Protein AF-A0A914LCL7-F1 (afdb_monomer_lite)

Sequence (241 aa):
MPSKLLQYILLFTLIISLISLIEGCGFPSGGGGGGGCSCGGGGGGCGGGGGGCGGGGGCCGRKKREAAVQPHYKTDDTPCPQAAWKQVIEESITDNDAIASVNSIQTGLFRRYDDQRFLVVCATANEAKTGDATANKLQHPAVEGLAVGLDRGHPVTKNVRKPRQSRKKGRITKKTRIVREVVREVVGFSPYERRTMELLRISKDKKALKFLKKRIGQHVRAKRKRDEIQRILVEMRKHHK

Radius of gyration: 36.95 Å; chains: 1; bounding box: 111×62×64 Å

Organism: Meloidogyne incognita (NCBI:txid6306)

InterPro domains:
  IPR000509 Large ribosomal subunit protein eL36 [PF01158] (144-238)
  IPR000509 Large ribosomal subunit protein eL36 [PS01190] (191-201)
  IPR000509 Large ribosomal subunit protein eL36 [PTHR10114] (136-239)
  IPR038097 Large ribosomal subunit protein eL36 domain superfamily [G3DSA:1.10.10.1760] (135-241)

Secondary structure (DSSP, 8-state):
--HHHHHHHHHHHHHHHHHHHHHSS--------------------------------------PPPPSS---PPPTTS--S-HHHHHHHHHH--SS-HHHHHHHHHHHHHHH-TTS--------TTGGGTS---------TT--S-SSSTT-S-------PPPPGGGGTTPPPHHHHHHHHHHHHHH---HHHHHHHHHHHTT-HHHHHHHHHHHH--HHHHHHHHHHHHHHHHHHHHHT-

pLDDT: mean 74.33, std 20.66, range [36.34, 97.62]

Foldseek 3Di:
DCPVVVVVVVVVVVVVVVVVVVVVPDDPPDDDDDDDPDDDDDDDDDDDDDDDDDDDDDDDDPPDPDDPDDPDDDDVPDDDPCPPLVVQLVVQDDPPDPPSSQVSSLVSCCVVDVPDHDDDADDDPVCVVVVPDPGPPPVPVPDQADCDDPNHHHDDDDDDDDDDPVVCPPDQDPVNVVVVVVVCVVVPDDPLLVVLLVCVVVVVLVVSQVSLCVVVVDSVVSVVSSVVSVVVVVVVVVVVD

Structure (mmCIF, N/CA/C/O backbone):
data_AF-A0A914LCL7-F1
#
_entry.id   AF-A0A914LCL7-F1
#
loop_
_atom_site.group_PDB
_atom_site.id
_atom_site.type_symbol
_atom_site.label_atom_id
_atom_site.label_alt_id
_atom_site.label_comp_id
_atom_site.label_asym_id
_atom_site.label_entity_id
_atom_site.label_seq_id
_atom_site.pdbx_PDB_ins_code
_atom_site.Cartn_x
_atom_site.Cartn_y
_atom_site.Cartn_z
_atom_site.occupancy
_atom_site.B_iso_or_equiv
_atom_site.auth_seq_id
_atom_site.auth_comp_id
_atom_site.auth_asym_id
_atom_site.auth_atom_id
_atom_site.pdbx_PDB_model_num
ATOM 1 N N . MET A 1 1 ? -53.062 -23.045 25.079 1.00 57.28 1 MET A N 1
ATOM 2 C CA . MET A 1 1 ? -51.617 -22.830 25.327 1.00 57.28 1 MET A CA 1
ATOM 3 C C . MET A 1 1 ? -50.694 -23.862 24.623 1.00 57.28 1 MET A C 1
ATOM 5 O O . MET A 1 1 ? -49.846 -24.424 25.298 1.00 57.28 1 MET A O 1
ATOM 9 N N . PRO A 1 2 ? -50.774 -24.111 23.292 1.00 58.28 2 PRO A N 1
ATOM 1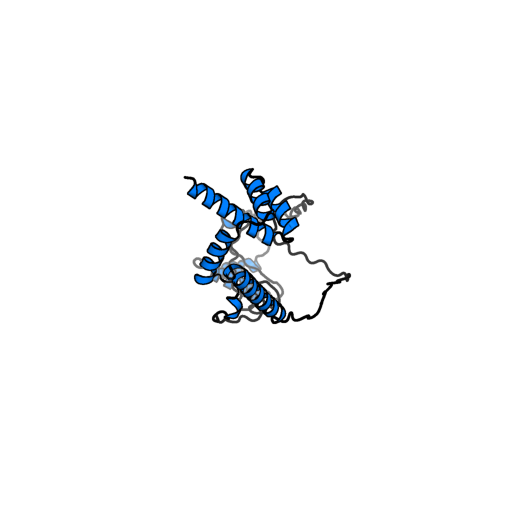0 C CA . PRO A 1 2 ? -49.751 -24.912 22.583 1.00 58.28 2 PRO A CA 1
ATOM 11 C C . PRO A 1 2 ? -48.823 -24.114 21.636 1.00 58.28 2 PRO A C 1
ATOM 13 O O . PRO A 1 2 ? -47.880 -24.677 21.088 1.00 58.28 2 PRO A O 1
ATOM 16 N N . SER A 1 3 ? -49.039 -22.807 21.437 1.00 70.06 3 SER A N 1
ATOM 17 C CA . SER A 1 3 ? -48.321 -22.028 20.408 1.00 70.06 3 SER A CA 1
ATOM 18 C C . SER A 1 3 ? -46.827 -21.829 20.691 1.00 70.06 3 SER A C 1
ATOM 20 O O . SER A 1 3 ? -46.024 -21.840 19.760 1.00 70.06 3 SER A O 1
ATOM 22 N N . LYS A 1 4 ? -46.428 -21.704 21.964 1.00 76.25 4 LYS A N 1
ATOM 23 C CA . LYS A 1 4 ? -45.009 -21.548 22.327 1.00 76.25 4 LYS A CA 1
ATOM 24 C C . LYS A 1 4 ? -44.222 -22.845 22.158 1.00 76.25 4 LYS A C 1
ATOM 26 O O . LYS A 1 4 ? -43.085 -22.801 21.707 1.00 76.25 4 LYS A O 1
ATOM 31 N N . LEU A 1 5 ? -44.835 -23.994 22.452 1.00 81.56 5 LEU A N 1
ATOM 32 C CA . LEU A 1 5 ? -44.193 -25.299 22.279 1.00 81.56 5 LEU A CA 1
ATOM 33 C C . LEU A 1 5 ? -43.909 -25.571 20.793 1.00 81.56 5 LEU A C 1
ATOM 35 O O . LEU A 1 5 ? -42.805 -25.969 20.436 1.00 81.56 5 LEU A O 1
ATOM 39 N N . LEU A 1 6 ? -44.873 -25.255 19.921 1.00 82.00 6 LEU A N 1
ATOM 40 C CA . LEU A 1 6 ? -44.717 -25.378 18.470 1.00 82.00 6 LEU A CA 1
ATOM 41 C C . LEU A 1 6 ? -43.663 -24.410 17.910 1.00 82.00 6 LEU A C 1
ATOM 43 O O . LEU A 1 6 ? -42.882 -24.797 17.044 1.00 82.00 6 LEU A O 1
ATOM 47 N N . GLN A 1 7 ? -43.577 -23.184 18.439 1.00 81.62 7 GLN A N 1
ATOM 48 C CA . GLN A 1 7 ? -42.509 -22.248 18.072 1.00 81.62 7 GLN A CA 1
ATOM 49 C C . GLN A 1 7 ? -41.122 -22.762 18.468 1.00 81.62 7 GLN A C 1
ATOM 51 O O . GLN A 1 7 ? -40.211 -22.685 17.650 1.00 81.62 7 GLN A O 1
ATOM 56 N N . TYR A 1 8 ? -40.950 -23.318 19.673 1.00 85.88 8 TYR A N 1
ATOM 57 C CA . TYR A 1 8 ? -39.661 -23.881 20.089 1.00 85.88 8 TYR A CA 1
ATOM 58 C C . TYR A 1 8 ? -39.257 -25.093 19.247 1.00 85.88 8 TYR A C 1
ATOM 60 O O . TYR A 1 8 ? -38.094 -25.191 18.870 1.00 85.88 8 TYR A O 1
ATOM 68 N N . ILE A 1 9 ? -40.202 -25.968 18.893 1.00 88.75 9 ILE A N 1
ATOM 69 C CA . ILE A 1 9 ? -39.930 -27.134 18.040 1.00 88.75 9 ILE A CA 1
ATOM 70 C C . ILE A 1 9 ? -39.499 -26.687 16.637 1.00 88.75 9 ILE A C 1
ATOM 72 O O . ILE A 1 9 ? -38.472 -27.149 16.148 1.00 88.75 9 ILE A O 1
ATOM 76 N N . LEU A 1 10 ? -40.205 -25.730 16.023 1.00 87.19 10 LEU A N 1
ATOM 77 C CA . LEU A 1 10 ? -39.8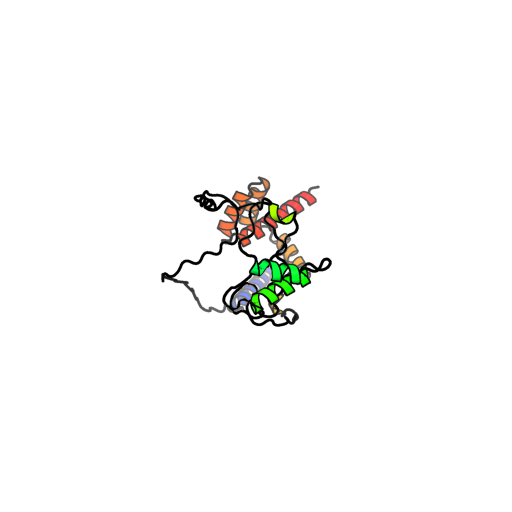43 -25.206 14.699 1.00 87.19 10 LEU A CA 1
ATOM 78 C C . LEU A 1 10 ? -38.473 -24.511 14.700 1.00 87.19 10 LEU A C 1
ATOM 80 O O . LEU A 1 10 ? -37.670 -24.704 13.785 1.00 87.19 10 LEU A O 1
ATOM 84 N N . LEU A 1 11 ? -38.174 -23.748 15.752 1.00 89.19 11 LEU A N 1
ATOM 85 C CA . LEU A 1 11 ? -36.900 -23.046 15.908 1.00 89.19 11 LEU A CA 1
ATOM 86 C C . LEU A 1 11 ? -35.746 -24.037 16.146 1.00 89.19 11 LEU A C 1
ATOM 88 O O . LEU A 1 11 ? -34.674 -23.877 15.568 1.00 89.19 11 LEU A O 1
ATOM 92 N N . PHE A 1 12 ? -35.984 -25.115 16.898 1.00 90.50 12 PHE A N 1
ATOM 93 C CA . PHE A 1 12 ? -35.011 -26.189 17.107 1.00 90.50 12 PHE A CA 1
ATOM 94 C C . PHE A 1 12 ? -34.747 -26.985 15.818 1.00 90.50 12 PHE A C 1
ATOM 96 O O . PHE A 1 12 ? -33.591 -27.241 15.484 1.00 90.50 12 PHE A O 1
ATOM 103 N N . THR A 1 13 ? -35.783 -27.288 15.026 1.00 86.88 13 THR A N 1
ATOM 104 C CA . THR A 1 13 ? -35.613 -27.949 13.718 1.00 86.88 13 THR A CA 1
ATOM 105 C C . THR A 1 13 ? -34.892 -27.067 12.695 1.00 86.88 13 THR A C 1
ATOM 107 O O . THR A 1 13 ? -34.061 -27.568 11.937 1.00 86.88 13 THR A O 1
ATOM 110 N N . LEU A 1 14 ? -35.123 -25.746 12.713 1.00 89.50 14 LEU A N 1
ATOM 111 C CA . LEU A 1 14 ? -34.389 -24.798 11.869 1.00 89.50 14 LEU A CA 1
ATOM 112 C C . LEU A 1 14 ? -32.910 -24.719 12.261 1.00 89.50 14 LEU A C 1
ATOM 114 O O . LEU A 1 14 ? -32.052 -24.732 11.380 1.00 89.50 14 LEU A O 1
ATOM 118 N N . ILE A 1 15 ? -32.597 -24.706 13.561 1.00 90.62 15 ILE A N 1
ATOM 119 C CA . ILE A 1 15 ? -31.212 -24.717 14.053 1.00 90.62 15 ILE A CA 1
ATOM 120 C C . ILE A 1 15 ? -30.494 -26.013 13.650 1.00 90.62 15 ILE A C 1
ATOM 122 O O . ILE A 1 15 ? -29.369 -25.944 13.160 1.00 90.62 15 ILE A O 1
ATOM 126 N N . ILE A 1 16 ? -31.141 -27.178 13.777 1.00 87.19 16 ILE A N 1
ATOM 127 C CA . ILE A 1 16 ? -30.557 -28.465 13.359 1.00 87.19 16 ILE A CA 1
ATOM 128 C C . ILE A 1 16 ? -30.299 -28.482 11.844 1.00 87.19 16 ILE A C 1
ATOM 130 O O . ILE A 1 16 ? -29.205 -28.848 11.420 1.00 87.19 16 ILE A O 1
ATOM 134 N N . SER A 1 17 ? -31.243 -27.999 11.027 1.00 82.06 17 SER A N 1
ATOM 135 C CA . SER A 1 17 ? -31.052 -27.913 9.568 1.00 82.06 17 SER A CA 1
ATOM 136 C C . SER A 1 17 ? -29.905 -26.973 9.157 1.00 82.06 17 SER A C 1
ATOM 138 O O . SER A 1 17 ? -29.190 -27.243 8.193 1.00 82.06 17 SER A O 1
ATOM 140 N N . LEU A 1 18 ? -29.675 -25.900 9.924 1.00 82.00 18 LEU A N 1
ATOM 141 C CA . LEU A 1 18 ? -28.560 -24.968 9.734 1.00 82.00 18 LEU A CA 1
ATOM 142 C C . LEU A 1 18 ? -27.208 -25.586 10.113 1.00 82.00 18 LEU A C 1
ATOM 144 O O . LEU A 1 18 ? -26.214 -25.305 9.447 1.00 82.00 18 LEU A O 1
ATOM 148 N N . ILE A 1 19 ? -27.165 -26.440 11.141 1.00 81.31 19 ILE A N 1
ATOM 149 C CA . ILE A 1 19 ? -25.946 -27.154 11.555 1.00 81.31 19 ILE A CA 1
ATOM 150 C C . ILE A 1 19 ? -25.539 -28.181 10.487 1.00 81.31 19 ILE A C 1
ATOM 152 O O . ILE A 1 19 ? -24.371 -28.223 10.100 1.00 81.31 19 ILE A O 1
ATOM 156 N N . SER A 1 20 ? -26.492 -28.920 9.908 1.00 74.94 20 SER A N 1
ATOM 157 C CA . SER A 1 20 ? -26.208 -29.883 8.830 1.00 74.94 20 SER A CA 1
ATOM 158 C C . SER A 1 20 ? -25.698 -29.232 7.532 1.00 74.94 20 SER A C 1
ATOM 160 O O . SER A 1 20 ? -24.984 -29.871 6.761 1.00 74.94 20 SER A O 1
ATOM 162 N N . LEU A 1 21 ? -25.989 -27.946 7.291 1.00 66.50 21 LEU A N 1
ATOM 163 C CA . LEU A 1 21 ? -25.430 -27.188 6.160 1.00 66.50 21 LEU A CA 1
ATOM 164 C C . LEU A 1 21 ? -23.959 -26.776 6.366 1.00 66.50 21 LEU A C 1
ATOM 166 O O . LEU A 1 21 ? -23.252 -26.526 5.388 1.00 66.50 21 LEU A O 1
ATOM 170 N N . ILE A 1 22 ? -23.485 -26.719 7.615 1.00 67.19 22 ILE A N 1
ATOM 171 C CA . ILE A 1 22 ? -22.096 -26.365 7.950 1.00 67.19 22 ILE A CA 1
ATOM 172 C C . ILE A 1 22 ? -21.171 -27.583 7.784 1.00 67.19 22 ILE A C 1
ATOM 174 O O . ILE A 1 22 ? -20.025 -27.419 7.370 1.00 67.19 22 ILE A O 1
ATOM 178 N N . GLU A 1 23 ? -21.677 -28.801 8.002 1.00 62.53 23 GLU A N 1
ATOM 179 C CA . GLU A 1 23 ? -20.925 -30.053 7.805 1.00 62.53 23 GLU A CA 1
ATOM 180 C C . GLU A 1 23 ? -20.888 -30.525 6.336 1.00 62.53 23 GLU A C 1
ATOM 182 O O . GLU A 1 23 ? -19.998 -31.283 5.953 1.00 62.53 23 GLU A O 1
ATOM 187 N N . GLY A 1 24 ? -21.786 -30.023 5.476 1.00 53.19 24 GLY A N 1
ATOM 188 C CA . GLY A 1 24 ? -21.809 -30.327 4.035 1.00 53.19 24 GLY A CA 1
ATOM 189 C C . GLY A 1 24 ? -20.784 -29.559 3.186 1.00 53.19 24 GLY A C 1
ATOM 190 O O . GLY A 1 24 ? -20.521 -29.927 2.040 1.00 53.19 24 GLY A O 1
ATOM 191 N N . CYS A 1 25 ? -20.161 -28.508 3.727 1.00 54.94 25 CYS A N 1
ATOM 192 C CA . CYS A 1 25 ? -19.062 -27.808 3.062 1.00 54.94 25 CYS A CA 1
ATOM 193 C C . CYS A 1 25 ? -17.737 -28.470 3.440 1.00 54.94 25 CYS A C 1
ATOM 195 O O . CYS A 1 25 ? -16.987 -27.973 4.280 1.00 54.94 25 CYS A O 1
ATOM 197 N N . GLY A 1 26 ? -17.485 -29.612 2.798 1.00 43.69 26 GLY A N 1
ATOM 198 C CA . GLY A 1 26 ? -16.267 -30.400 2.920 1.00 43.69 26 GLY A CA 1
ATOM 199 C C . GLY A 1 26 ? -15.010 -29.535 2.955 1.00 43.69 26 GLY A C 1
ATOM 200 O O . GLY A 1 26 ? -14.696 -28.797 2.021 1.00 43.69 26 GLY A O 1
ATOM 201 N N . PHE A 1 27 ? -14.295 -29.655 4.066 1.00 46.44 27 PHE A N 1
ATOM 202 C CA . PHE A 1 27 ? -12.949 -29.159 4.281 1.00 46.44 27 PHE A CA 1
ATOM 203 C C . PHE A 1 27 ? -12.002 -30.075 3.485 1.00 46.44 27 PHE A C 1
ATOM 205 O O . PHE A 1 27 ? -11.847 -31.238 3.868 1.00 46.44 27 PHE A O 1
ATOM 212 N N . PRO A 1 28 ? -11.369 -29.637 2.378 1.00 49.31 28 PRO A N 1
ATOM 213 C CA . PRO A 1 28 ? -10.288 -30.412 1.793 1.00 49.31 28 PRO A CA 1
ATOM 214 C C . PRO A 1 28 ? -9.111 -30.389 2.773 1.00 49.31 28 PRO A C 1
ATOM 216 O O . PRO A 1 28 ? -8.324 -29.443 2.832 1.00 49.31 28 PRO A O 1
ATOM 219 N N . SER A 1 29 ? -9.033 -31.452 3.571 1.00 50.22 29 SER A N 1
ATOM 220 C CA . SER A 1 29 ? -7.807 -31.917 4.203 1.00 50.22 29 SER A CA 1
ATOM 221 C C . SER A 1 29 ? -6.788 -32.159 3.092 1.00 50.22 29 SER A C 1
ATOM 223 O O . SER A 1 29 ? -6.983 -33.013 2.230 1.00 50.22 29 SER A O 1
ATOM 225 N N . GLY A 1 30 ? -5.745 -31.336 3.052 1.00 42.03 30 GLY A N 1
ATOM 226 C CA . GLY A 1 30 ? -4.783 -31.346 1.960 1.00 42.03 30 GLY A CA 1
ATOM 227 C C . GLY A 1 30 ? -3.473 -30.678 2.340 1.00 42.03 30 GLY A C 1
ATOM 228 O O . GLY A 1 30 ? -3.267 -29.509 2.038 1.00 42.03 30 GLY A O 1
ATOM 229 N N . GLY A 1 31 ? -2.598 -31.462 2.971 1.00 40.09 31 GLY A N 1
ATOM 230 C CA . GLY A 1 31 ? -1.162 -31.456 2.682 1.00 40.09 31 GLY A CA 1
ATOM 231 C C . GLY A 1 31 ? -0.329 -30.319 3.266 1.00 40.09 31 GLY A C 1
ATOM 232 O O . GLY A 1 31 ? -0.224 -29.234 2.699 1.00 40.09 31 GLY A O 1
ATOM 233 N N . GLY A 1 32 ? 0.368 -30.630 4.359 1.00 43.56 32 GLY A N 1
ATOM 234 C CA . GLY A 1 32 ? 1.544 -29.889 4.797 1.00 43.56 32 GLY A CA 1
ATOM 235 C C . GLY A 1 32 ? 2.668 -29.915 3.754 1.00 43.56 32 GLY A C 1
ATOM 236 O O . GLY A 1 32 ? 2.839 -30.876 3.011 1.00 43.56 32 GLY A O 1
ATOM 237 N N . GLY A 1 33 ? 3.449 -28.839 3.726 1.00 38.53 33 GLY A N 1
ATOM 238 C CA . GLY A 1 33 ? 4.633 -28.692 2.886 1.00 38.53 33 GLY A CA 1
ATOM 239 C C . GLY A 1 33 ? 5.504 -27.569 3.429 1.00 38.53 33 GLY A C 1
ATOM 240 O O . GLY A 1 33 ? 5.519 -26.462 2.895 1.00 38.53 33 GLY A O 1
ATOM 241 N N . GLY A 1 34 ? 6.167 -27.834 4.556 1.00 41.28 34 GLY A N 1
ATOM 242 C CA . GLY A 1 34 ? 7.188 -26.962 5.125 1.00 41.28 34 GLY A CA 1
ATOM 243 C C . GLY A 1 34 ? 8.446 -27.001 4.263 1.00 41.28 34 GLY A C 1
ATOM 244 O O . GLY A 1 34 ? 9.264 -27.902 4.395 1.00 41.28 34 GLY A O 1
ATOM 245 N N . GLY A 1 35 ? 8.599 -26.018 3.378 1.00 37.81 35 GLY A N 1
ATOM 246 C CA . GLY A 1 35 ? 9.842 -25.775 2.651 1.00 37.81 35 GLY A CA 1
ATOM 247 C C . GLY A 1 35 ? 10.827 -25.017 3.532 1.00 37.81 35 GLY A C 1
ATOM 248 O O . GLY A 1 35 ? 10.835 -23.787 3.535 1.00 37.81 35 GLY A O 1
ATOM 249 N N . GLY A 1 36 ? 11.630 -25.753 4.300 1.00 36.44 36 GLY A N 1
ATOM 250 C CA . GLY A 1 36 ? 12.825 -25.227 4.949 1.00 36.44 36 GLY A CA 1
ATOM 251 C C . GLY A 1 36 ? 13.892 -24.926 3.899 1.00 36.44 36 GLY A C 1
ATOM 252 O O . GLY A 1 36 ? 14.423 -25.831 3.264 1.00 36.44 36 GLY A O 1
ATOM 253 N N . CYS A 1 37 ? 14.211 -23.651 3.710 1.00 36.34 37 CYS A N 1
ATOM 254 C CA . CYS A 1 37 ? 15.386 -23.223 2.964 1.00 36.34 37 CYS A CA 1
ATOM 255 C C . CYS A 1 37 ? 16.617 -23.342 3.871 1.00 36.34 37 CYS A C 1
ATOM 257 O O . CYS A 1 37 ? 16.990 -22.411 4.580 1.00 36.34 37 CYS A O 1
ATOM 259 N N . SER A 1 38 ? 17.220 -24.530 3.848 1.00 42.12 38 SER A N 1
ATOM 260 C CA . SER A 1 38 ? 18.585 -24.760 4.305 1.00 42.12 38 SER A CA 1
ATOM 261 C C . SER A 1 38 ? 19.531 -24.391 3.162 1.00 42.12 38 SER A C 1
ATOM 263 O O . SER A 1 38 ? 19.588 -25.084 2.150 1.00 42.12 38 SER A O 1
ATOM 265 N N . CYS A 1 39 ? 20.241 -23.275 3.292 1.00 45.91 39 CYS A N 1
ATOM 266 C CA . CYS A 1 39 ? 21.410 -22.969 2.476 1.00 45.91 39 CYS A CA 1
ATOM 267 C C . CYS A 1 39 ? 22.601 -22.832 3.426 1.00 45.91 39 CYS A C 1
ATOM 269 O O . CYS A 1 39 ? 22.886 -21.760 3.961 1.00 45.91 39 CYS A O 1
ATOM 271 N N . GLY A 1 40 ? 23.222 -23.987 3.684 1.00 43.34 40 GLY A N 1
ATOM 272 C CA . GLY A 1 40 ? 24.560 -24.095 4.248 1.00 43.34 40 GLY A CA 1
ATOM 273 C C . GLY A 1 40 ? 25.609 -23.611 3.247 1.00 43.34 40 GLY A C 1
ATOM 274 O O . GLY A 1 40 ? 25.348 -23.495 2.050 1.00 43.34 40 GLY A O 1
ATOM 275 N N . GLY A 1 41 ? 26.768 -23.257 3.794 1.00 44.09 41 GLY A N 1
ATOM 276 C CA . GLY A 1 41 ? 27.798 -22.450 3.153 1.00 44.09 41 GLY A CA 1
ATOM 277 C C . GLY A 1 41 ? 28.510 -23.090 1.962 1.00 44.09 41 GLY A C 1
ATOM 278 O O . GLY A 1 41 ? 28.654 -24.302 1.853 1.00 44.09 41 GLY A O 1
ATOM 279 N N . GLY A 1 42 ? 29.029 -22.204 1.119 1.00 39.62 42 GLY A N 1
ATOM 280 C CA . GLY A 1 42 ? 29.999 -22.473 0.067 1.00 39.62 42 GLY A CA 1
ATOM 281 C C . GLY A 1 42 ? 30.588 -21.131 -0.348 1.00 39.62 42 GLY A C 1
ATOM 282 O O . GLY A 1 42 ? 29.903 -20.326 -0.972 1.00 39.62 42 GLY A O 1
ATOM 283 N N . GLY A 1 43 ? 31.798 -20.838 0.127 1.00 43.53 43 GLY A N 1
ATOM 284 C CA . GLY A 1 43 ? 32.467 -19.558 -0.069 1.00 43.53 43 GLY A CA 1
ATOM 285 C C . GLY A 1 43 ? 32.845 -19.286 -1.523 1.00 43.53 43 GLY A C 1
ATOM 286 O O . GLY A 1 43 ? 33.048 -20.200 -2.317 1.00 43.53 43 GLY A O 1
ATOM 287 N N . GLY A 1 44 ? 32.987 -18.003 -1.843 1.00 38.19 44 GLY A N 1
ATOM 288 C CA . GLY A 1 44 ? 33.587 -17.570 -3.095 1.00 38.19 44 GLY A CA 1
ATOM 289 C C . GLY A 1 44 ? 33.349 -16.094 -3.381 1.00 38.19 44 GLY A C 1
ATOM 290 O O . GLY A 1 44 ? 32.235 -15.694 -3.691 1.00 38.19 44 GLY A O 1
ATOM 291 N N . GLY A 1 45 ? 34.426 -15.313 -3.328 1.00 38.09 45 GLY A N 1
ATOM 292 C CA . GLY A 1 45 ? 34.633 -14.222 -4.280 1.00 38.09 45 GLY A CA 1
ATOM 293 C C . GLY A 1 45 ? 33.971 -12.884 -3.970 1.00 38.09 45 GLY A C 1
ATOM 294 O O . GLY A 1 45 ? 32.815 -12.630 -4.282 1.00 38.09 45 GLY A O 1
ATOM 295 N N . CYS A 1 46 ? 34.788 -11.986 -3.438 1.00 42.28 46 CYS A N 1
ATOM 296 C CA . CYS A 1 46 ? 34.629 -10.541 -3.436 1.00 42.28 46 CYS A CA 1
ATOM 297 C C . CYS A 1 46 ? 34.266 -9.947 -4.817 1.00 42.28 46 CYS A C 1
ATOM 299 O O . CYS A 1 46 ? 34.817 -10.325 -5.845 1.00 42.28 46 CYS A O 1
ATOM 301 N N . GLY A 1 47 ? 33.390 -8.938 -4.820 1.00 44.25 47 GLY A N 1
ATOM 302 C CA . GLY A 1 47 ? 33.061 -8.144 -6.006 1.00 44.25 47 GLY A CA 1
ATOM 303 C C . GLY A 1 47 ? 32.115 -7.002 -5.654 1.00 44.25 47 GLY A C 1
ATOM 304 O O . GLY A 1 47 ? 30.900 -7.142 -5.737 1.00 44.25 47 GLY A O 1
ATOM 305 N N . GLY A 1 48 ? 32.678 -5.896 -5.165 1.00 44.12 48 GLY A N 1
ATOM 306 C CA . GLY A 1 48 ? 31.935 -4.731 -4.694 1.00 44.12 48 GLY A CA 1
ATOM 307 C C . GLY A 1 48 ? 31.210 -3.968 -5.805 1.00 44.12 48 GLY A C 1
ATOM 308 O O . GLY A 1 48 ? 31.738 -3.763 -6.892 1.00 44.12 48 GLY A O 1
ATOM 309 N N . GLY A 1 49 ? 30.011 -3.489 -5.478 1.00 38.62 49 GLY A N 1
ATOM 310 C CA . GLY A 1 49 ? 29.209 -2.582 -6.296 1.00 38.62 49 GLY A CA 1
ATOM 311 C C . GLY A 1 49 ? 28.138 -1.935 -5.425 1.00 38.62 49 GLY A C 1
ATOM 312 O O . GLY A 1 49 ? 26.978 -2.333 -5.451 1.00 38.62 49 GLY A O 1
ATOM 313 N N . GLY A 1 50 ? 28.560 -1.002 -4.569 1.00 39.38 50 GLY A N 1
ATOM 314 C CA . GLY A 1 50 ? 27.692 -0.294 -3.634 1.00 39.38 50 GLY A CA 1
ATOM 315 C C . GLY A 1 50 ? 26.798 0.719 -4.343 1.00 39.38 50 GLY A C 1
ATOM 316 O O . GLY A 1 50 ? 27.262 1.778 -4.754 1.00 39.38 50 GLY A O 1
ATOM 317 N N . GLY A 1 51 ? 25.505 0.404 -4.431 1.00 39.50 51 GLY A N 1
ATOM 318 C CA . GLY A 1 51 ? 24.440 1.396 -4.533 1.00 39.50 51 GLY A CA 1
ATOM 319 C C . GLY A 1 51 ? 24.147 1.959 -3.143 1.00 39.50 51 GLY A C 1
ATOM 320 O O . GLY A 1 51 ? 23.934 1.205 -2.194 1.00 39.50 51 GLY A O 1
ATOM 321 N N . GLY A 1 52 ? 24.187 3.285 -3.022 1.00 38.28 52 GLY A N 1
ATOM 322 C CA . GLY A 1 52 ? 24.043 4.006 -1.765 1.00 38.28 52 GLY A CA 1
ATOM 323 C C . GLY A 1 52 ? 22.688 3.792 -1.092 1.00 38.28 52 GLY A C 1
ATOM 324 O O . GLY A 1 52 ? 21.651 4.241 -1.573 1.00 38.28 52 GLY A O 1
ATOM 325 N N . CYS A 1 53 ? 22.721 3.175 0.084 1.00 38.06 53 CYS A N 1
ATOM 326 C CA . CYS A 1 53 ? 21.743 3.385 1.139 1.00 38.06 53 CYS A CA 1
ATOM 327 C C . CYS A 1 53 ? 22.385 4.305 2.181 1.00 38.06 53 CYS A C 1
ATOM 329 O O . CYS A 1 53 ? 23.385 3.959 2.808 1.00 38.06 53 CYS A O 1
ATOM 331 N N . GLY A 1 54 ? 21.835 5.512 2.307 1.00 42.53 54 GLY A N 1
ATOM 332 C CA . GLY A 1 54 ? 22.278 6.492 3.285 1.00 42.53 54 GLY A CA 1
ATOM 333 C C . GLY A 1 54 ? 21.993 6.056 4.721 1.00 42.53 54 GLY A C 1
ATOM 334 O O . GLY A 1 54 ? 21.008 5.371 4.997 1.00 42.53 54 GLY A O 1
ATOM 335 N N . GLY A 1 55 ? 22.838 6.545 5.628 1.00 40.94 55 GLY A N 1
ATOM 336 C CA . GLY A 1 55 ? 22.516 6.677 7.045 1.00 40.94 55 GLY A CA 1
ATOM 337 C C . GLY A 1 55 ? 23.420 5.899 7.995 1.00 40.94 55 GLY A C 1
ATOM 338 O O . GLY A 1 55 ? 23.071 4.802 8.405 1.00 40.94 55 GLY A O 1
ATOM 339 N N . GLY A 1 56 ? 24.491 6.566 8.439 1.00 41.41 56 GLY A N 1
ATOM 340 C CA . GLY A 1 56 ? 25.022 6.451 9.802 1.00 41.41 56 GLY A CA 1
ATOM 341 C C . GLY A 1 56 ? 25.968 5.283 10.091 1.00 41.41 56 GLY A C 1
ATOM 342 O O . GLY A 1 56 ? 25.559 4.130 10.126 1.00 41.41 56 GLY A O 1
ATOM 343 N N . GLY A 1 57 ? 27.215 5.619 10.428 1.00 38.94 57 GLY A N 1
ATOM 344 C CA . GLY A 1 57 ? 28.176 4.697 11.038 1.00 38.94 57 GLY A CA 1
ATOM 345 C C . GLY A 1 57 ? 29.535 4.755 10.356 1.00 38.94 57 GLY A C 1
ATOM 346 O O . GLY A 1 57 ? 29.686 4.271 9.240 1.00 38.94 57 GLY A O 1
ATOM 347 N N . GLY A 1 58 ? 30.504 5.390 11.018 1.00 51.31 58 GLY A N 1
ATOM 348 C CA . GLY A 1 58 ? 31.843 5.644 10.495 1.00 51.31 58 GLY A CA 1
ATOM 349 C C . GLY A 1 58 ? 32.552 4.388 9.989 1.00 51.31 58 GLY A C 1
ATOM 350 O O . GLY A 1 58 ? 32.612 3.369 10.670 1.00 51.31 58 GLY A O 1
ATOM 351 N N . CYS A 1 59 ? 33.117 4.496 8.790 1.00 37.25 59 CYS A N 1
ATOM 352 C CA . CYS A 1 59 ? 34.060 3.540 8.230 1.00 37.25 59 CYS A CA 1
ATOM 353 C C . CYS A 1 59 ? 35.190 4.335 7.573 1.00 37.25 59 CYS A C 1
ATOM 355 O O . CYS A 1 59 ? 34.977 5.058 6.604 1.00 37.25 59 CYS A O 1
ATOM 357 N N . CYS A 1 60 ? 36.361 4.227 8.196 1.00 42.41 60 CYS A N 1
ATOM 358 C CA . CYS A 1 60 ? 37.716 4.437 7.694 1.00 42.41 60 CYS A CA 1
ATOM 359 C C . CYS A 1 60 ? 37.807 5.140 6.328 1.00 42.41 60 CYS A C 1
ATOM 361 O O . CYS A 1 60 ? 37.723 4.503 5.276 1.00 42.41 60 CYS A O 1
ATOM 363 N N . GLY A 1 61 ? 38.025 6.456 6.353 1.00 40.44 61 GLY A N 1
ATOM 364 C CA . GLY A 1 61 ? 38.298 7.241 5.156 1.00 40.44 61 GLY A CA 1
ATOM 365 C C . GLY A 1 61 ? 39.496 6.676 4.393 1.00 40.44 61 GLY A C 1
ATOM 366 O O . GLY A 1 61 ? 40.618 6.638 4.896 1.00 40.44 61 GLY A O 1
ATOM 367 N N . ARG A 1 62 ? 39.261 6.244 3.152 1.00 44.16 62 ARG A N 1
ATOM 368 C CA . ARG A 1 62 ? 40.323 5.955 2.191 1.00 44.16 62 ARG A CA 1
ATOM 369 C C . ARG A 1 62 ? 41.055 7.270 1.929 1.00 44.16 62 ARG A C 1
ATOM 371 O O . ARG A 1 62 ? 40.504 8.154 1.278 1.00 44.16 62 ARG A O 1
ATOM 378 N N . LYS A 1 63 ? 42.271 7.415 2.464 1.00 45.91 63 LYS A N 1
ATOM 379 C CA . LYS A 1 63 ? 43.142 8.566 2.194 1.00 45.91 63 LYS A CA 1
ATOM 380 C C . LYS A 1 63 ? 43.287 8.675 0.672 1.00 45.91 63 LYS A C 1
ATOM 382 O O . LYS A 1 63 ? 43.768 7.739 0.029 1.00 45.91 63 LYS A O 1
ATOM 387 N N . LYS A 1 64 ? 42.772 9.764 0.094 1.00 40.28 64 LYS A N 1
ATOM 388 C CA . LYS A 1 64 ? 42.933 10.089 -1.326 1.00 40.28 64 LYS A CA 1
ATOM 389 C C . LYS A 1 64 ? 44.438 10.065 -1.588 1.00 40.28 64 LYS A C 1
ATOM 391 O O . LYS A 1 64 ? 45.166 10.788 -0.915 1.00 40.28 64 LYS A O 1
ATOM 396 N N . ARG A 1 65 ? 44.914 9.173 -2.466 1.00 47.53 65 ARG A N 1
ATOM 397 C CA . ARG A 1 65 ? 46.315 9.220 -2.899 1.00 47.53 65 ARG A CA 1
ATOM 398 C C . ARG A 1 65 ? 46.524 10.609 -3.494 1.00 47.53 65 ARG A C 1
ATOM 400 O O . ARG A 1 65 ? 45.792 10.987 -4.408 1.00 47.53 65 ARG A O 1
ATOM 407 N N . GLU A 1 66 ? 47.455 11.366 -2.932 1.00 50.84 66 GLU A N 1
ATOM 408 C CA . GLU A 1 66 ? 47.965 12.564 -3.585 1.00 50.84 66 GLU A CA 1
ATOM 409 C C . GLU A 1 66 ? 48.538 12.127 -4.935 1.00 50.84 66 GLU A C 1
ATOM 411 O O . GLU A 1 66 ? 49.220 11.102 -5.033 1.00 50.84 66 GLU A O 1
ATOM 416 N N . ALA A 1 67 ? 48.173 12.839 -5.999 1.00 48.91 67 ALA A N 1
ATOM 417 C CA . ALA A 1 67 ? 48.749 12.593 -7.308 1.00 48.91 67 ALA A CA 1
ATOM 418 C C . ALA A 1 67 ? 50.246 12.915 -7.212 1.00 48.91 67 ALA A C 1
ATOM 420 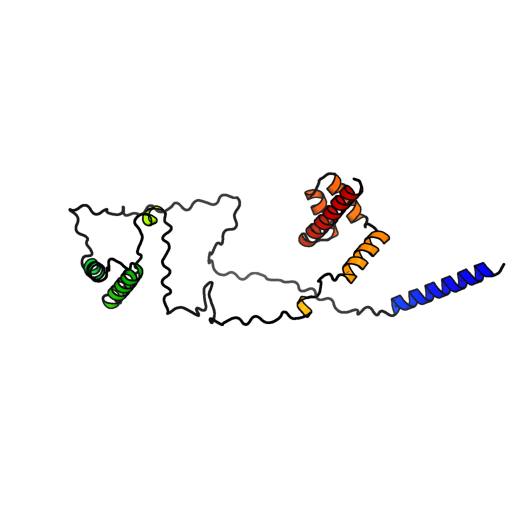O O . ALA A 1 67 ? 50.611 14.049 -6.925 1.00 48.91 67 ALA A O 1
ATOM 421 N N . ALA A 1 68 ? 51.107 11.920 -7.433 1.00 54.28 68 ALA A N 1
ATOM 422 C CA . ALA A 1 68 ? 52.561 12.073 -7.324 1.00 54.28 68 ALA A CA 1
ATOM 423 C C . ALA A 1 68 ? 53.172 12.979 -8.415 1.00 54.28 68 ALA A C 1
ATOM 425 O O . ALA A 1 68 ? 54.380 13.186 -8.438 1.00 54.28 68 ALA A O 1
ATOM 426 N N . VAL A 1 69 ? 52.353 13.523 -9.316 1.00 55.44 69 VAL A N 1
ATOM 427 C CA . VAL A 1 69 ? 52.776 14.452 -10.360 1.00 55.44 69 VAL A CA 1
ATOM 428 C C . VAL A 1 69 ? 51.824 15.641 -10.325 1.00 55.44 69 VAL A C 1
ATOM 430 O O . VAL A 1 69 ? 50.638 15.510 -10.632 1.00 55.44 69 VAL A O 1
ATOM 433 N N . GLN A 1 70 ? 52.342 16.795 -9.903 1.00 49.28 70 GLN A N 1
ATOM 434 C CA . GLN A 1 70 ? 51.676 18.084 -10.086 1.00 49.28 70 GLN A CA 1
ATOM 435 C C . GLN A 1 70 ? 51.416 18.268 -11.593 1.00 49.28 70 GLN A C 1
ATOM 437 O O . GLN A 1 70 ? 52.340 18.046 -12.380 1.00 49.28 70 GLN A O 1
ATOM 442 N N . PRO A 1 71 ? 50.199 18.635 -12.032 1.00 52.59 71 PRO A N 1
ATOM 443 C CA . PRO A 1 71 ? 49.959 18.925 -13.440 1.00 52.59 71 PRO A CA 1
ATOM 444 C C . PRO A 1 71 ? 50.861 20.090 -13.863 1.00 52.59 71 PRO A C 1
ATOM 446 O O . PRO A 1 71 ? 50.766 21.187 -13.316 1.00 52.59 71 PRO A O 1
ATOM 449 N N . HIS A 1 72 ? 51.763 19.844 -14.813 1.00 53.59 72 HIS A N 1
ATOM 450 C CA . HIS A 1 72 ? 52.597 20.893 -15.387 1.00 53.59 72 HIS A CA 1
ATOM 451 C C . HIS A 1 72 ? 51.702 21.811 -16.224 1.00 53.59 72 HIS A C 1
ATOM 453 O O . HIS A 1 72 ? 51.189 21.411 -17.271 1.00 53.59 72 HIS A O 1
ATOM 459 N N . TYR A 1 73 ? 51.489 23.040 -15.761 1.00 55.41 73 TYR A N 1
ATOM 460 C CA . TYR A 1 73 ? 50.801 24.063 -16.543 1.00 55.41 73 TYR A CA 1
ATOM 461 C C . TYR A 1 73 ? 51.764 24.584 -17.608 1.00 55.41 73 TYR A C 1
ATOM 463 O O . TYR A 1 73 ? 52.940 24.801 -17.320 1.00 55.41 73 TYR A O 1
ATOM 471 N N . LYS A 1 74 ? 51.300 24.723 -18.852 1.00 52.84 74 LYS A N 1
ATOM 472 C CA . LYS A 1 74 ? 52.120 25.287 -19.930 1.00 52.84 74 LYS A CA 1
ATOM 473 C C . LYS A 1 74 ? 52.421 26.750 -19.600 1.00 52.84 74 LYS A C 1
ATOM 475 O O . LYS A 1 74 ? 51.495 27.552 -19.534 1.00 52.84 74 LYS A O 1
ATOM 480 N N . THR A 1 75 ? 53.690 27.076 -19.399 1.00 54.50 75 THR A N 1
ATOM 481 C CA . THR A 1 75 ? 54.227 28.422 -19.634 1.00 54.50 75 THR A CA 1
ATOM 482 C C . THR A 1 75 ? 54.865 28.434 -21.024 1.00 54.50 75 THR A C 1
ATOM 484 O O . THR A 1 75 ? 55.258 27.370 -21.516 1.00 54.50 75 THR A O 1
ATOM 487 N N . ASP A 1 76 ? 54.951 29.605 -21.663 1.00 57.88 76 ASP A N 1
ATOM 488 C CA . ASP A 1 76 ? 55.407 29.768 -23.057 1.00 57.88 76 ASP A CA 1
ATOM 489 C C . ASP A 1 76 ? 56.804 29.163 -23.341 1.00 57.88 76 ASP A C 1
ATOM 491 O O . ASP A 1 76 ? 57.117 28.840 -24.485 1.00 57.88 76 ASP A O 1
ATOM 495 N N . ASP A 1 77 ? 57.594 28.885 -22.299 1.00 58.50 77 ASP A N 1
ATOM 496 C CA . ASP A 1 77 ? 58.956 28.340 -22.381 1.00 58.50 77 ASP A CA 1
ATOM 497 C C . ASP A 1 77 ? 59.059 26.800 -22.286 1.00 58.50 77 ASP A C 1
ATOM 499 O O . ASP A 1 77 ? 60.160 26.250 -22.306 1.00 58.50 77 ASP A O 1
ATOM 503 N N . THR A 1 78 ? 57.942 26.063 -22.182 1.00 61.06 78 THR A N 1
ATOM 504 C CA . THR A 1 78 ? 57.958 24.583 -22.115 1.00 61.06 78 THR A CA 1
ATOM 505 C C . THR A 1 78 ? 57.173 23.944 -23.269 1.00 61.06 78 THR A C 1
ATOM 507 O O . THR A 1 78 ? 55.948 23.794 -23.194 1.00 61.06 78 THR A O 1
ATOM 510 N N . PRO A 1 79 ? 57.846 23.545 -24.371 1.00 63.56 79 PRO A N 1
ATOM 511 C CA . PRO A 1 79 ? 57.173 22.927 -25.504 1.00 63.56 79 PRO A CA 1
ATOM 512 C C . PRO A 1 79 ? 56.567 21.576 -25.113 1.00 63.56 79 PRO A C 1
ATOM 514 O O . PRO A 1 79 ? 57.156 20.767 -24.397 1.00 63.56 79 PRO A O 1
ATOM 517 N N . CYS A 1 80 ? 55.348 21.334 -25.594 1.00 60.44 80 CYS A N 1
ATOM 518 C CA . CYS A 1 80 ? 54.615 20.108 -25.310 1.00 60.44 80 CYS A CA 1
ATOM 519 C C . CYS A 1 80 ? 55.369 18.893 -25.887 1.00 60.44 80 CYS A C 1
ATOM 521 O O . CYS A 1 80 ? 55.620 18.874 -27.093 1.00 60.44 80 CYS A O 1
ATOM 523 N N . PRO A 1 81 ? 55.671 17.856 -25.084 1.00 65.75 81 PRO A N 1
ATOM 524 C CA . PRO A 1 81 ? 56.426 16.686 -25.543 1.00 65.75 81 PRO A CA 1
ATOM 525 C C . PRO A 1 81 ? 55.678 15.835 -26.587 1.00 65.75 81 PRO A C 1
ATOM 527 O O . PRO A 1 81 ? 56.270 14.961 -27.213 1.00 65.75 81 PRO A O 1
ATOM 530 N N . GLN A 1 82 ? 54.380 16.078 -26.801 1.00 63.53 82 GLN A N 1
ATOM 531 C CA . GLN A 1 82 ? 53.510 15.310 -27.696 1.00 63.53 82 GLN A CA 1
ATOM 532 C C . GLN A 1 82 ? 53.112 16.137 -28.927 1.00 63.53 82 GLN A C 1
ATOM 534 O O . GLN A 1 82 ? 51.960 16.540 -29.085 1.00 63.53 82 GLN A O 1
ATOM 539 N N . ALA A 1 83 ? 54.067 16.387 -29.824 1.00 71.94 83 ALA A N 1
ATOM 540 C CA . ALA A 1 83 ? 53.800 17.076 -31.091 1.00 71.94 83 ALA A CA 1
ATOM 541 C C . ALA A 1 83 ? 52.940 16.235 -32.058 1.00 71.94 83 ALA A C 1
ATOM 543 O O . ALA A 1 83 ? 52.118 16.779 -32.791 1.00 71.94 83 ALA A O 1
ATOM 544 N N . ALA A 1 84 ? 53.084 14.906 -32.020 1.00 75.19 84 ALA A N 1
ATOM 545 C CA . ALA A 1 84 ? 52.449 14.008 -32.984 1.00 75.19 84 ALA A CA 1
ATOM 546 C C . ALA A 1 84 ? 50.911 13.992 -32.895 1.00 75.19 84 ALA A C 1
ATOM 548 O O . ALA A 1 84 ? 50.221 13.959 -33.910 1.00 75.19 84 ALA A O 1
ATOM 549 N N . TRP A 1 85 ? 50.352 14.064 -31.685 1.00 81.94 85 TRP A N 1
ATOM 550 C CA . TRP A 1 85 ? 48.897 14.108 -31.496 1.00 81.94 85 TRP A CA 1
ATOM 551 C C . TRP A 1 85 ? 48.335 15.509 -31.700 1.00 81.94 85 TRP A C 1
ATOM 553 O O . TRP A 1 85 ? 47.208 15.656 -32.161 1.00 81.94 85 TRP A O 1
ATOM 563 N N . LYS A 1 86 ? 49.137 16.535 -31.388 1.00 81.12 86 LYS A N 1
ATOM 564 C CA . LYS A 1 86 ? 48.759 17.939 -31.548 1.00 81.12 86 LYS A CA 1
ATOM 565 C C . LYS A 1 86 ? 48.380 18.252 -33.000 1.00 81.12 86 LYS A C 1
ATOM 567 O O . LYS A 1 86 ? 47.349 18.871 -33.213 1.00 81.12 86 LYS A O 1
ATOM 572 N N . GLN A 1 87 ? 49.135 17.730 -33.967 1.00 81.38 87 GLN A N 1
ATOM 573 C CA . GLN A 1 87 ? 48.839 17.890 -35.397 1.00 81.38 87 GLN A CA 1
ATOM 574 C C . GLN A 1 87 ? 47.482 17.287 -35.787 1.00 81.38 87 GLN A C 1
ATOM 576 O O . GLN A 1 87 ? 46.664 17.959 -36.402 1.00 81.38 87 GLN A O 1
ATOM 581 N N . VAL A 1 88 ? 47.198 16.049 -35.362 1.00 81.75 88 VAL A N 1
ATOM 582 C CA . VAL A 1 88 ? 45.908 15.380 -35.635 1.00 81.75 88 VAL A CA 1
ATOM 583 C C . VAL A 1 88 ? 44.744 16.166 -35.039 1.00 81.75 88 VAL A C 1
ATOM 585 O O . VAL A 1 88 ? 43.683 16.269 -35.650 1.00 81.75 88 VAL A O 1
ATOM 588 N N . ILE A 1 89 ? 44.938 16.699 -33.834 1.00 82.25 89 ILE A N 1
ATOM 589 C CA . ILE A 1 89 ? 43.922 17.469 -33.125 1.00 82.25 89 ILE A CA 1
ATOM 590 C C . ILE A 1 89 ? 43.660 18.790 -33.855 1.00 82.25 89 ILE A C 1
ATOM 592 O O . ILE A 1 89 ? 42.510 19.089 -34.143 1.00 82.25 89 ILE A O 1
ATOM 596 N N . GLU A 1 90 ? 44.701 19.541 -34.213 1.00 82.06 90 GLU A N 1
ATOM 597 C CA . GLU A 1 90 ? 44.570 20.820 -34.926 1.00 82.06 90 GLU A CA 1
ATOM 598 C C . GLU A 1 90 ? 43.937 20.657 -36.317 1.00 82.06 90 GLU A C 1
ATOM 600 O O . GLU A 1 90 ? 43.088 21.458 -36.691 1.00 82.06 90 GLU A O 1
ATOM 605 N N . GLU A 1 91 ? 44.264 19.584 -37.045 1.00 83.69 91 GLU A N 1
ATOM 606 C CA . GLU A 1 91 ? 43.683 19.269 -38.363 1.00 83.69 91 GLU A CA 1
ATOM 607 C C . GLU A 1 91 ? 42.182 18.939 -38.319 1.00 83.69 91 GLU A C 1
ATOM 609 O O . GLU A 1 91 ? 41.492 19.060 -39.330 1.00 83.69 91 GLU A O 1
ATOM 614 N N . SER A 1 92 ? 41.673 18.472 -37.177 1.00 81.12 92 SER A N 1
ATOM 615 C CA . SER A 1 92 ? 40.303 17.952 -37.049 1.00 81.12 92 SER A CA 1
ATOM 616 C C . SER A 1 92 ? 39.393 18.792 -36.153 1.00 81.12 92 SER A C 1
ATOM 618 O O . SER A 1 92 ? 38.229 18.433 -35.953 1.00 81.12 92 SER A O 1
ATOM 620 N N . ILE A 1 93 ? 39.8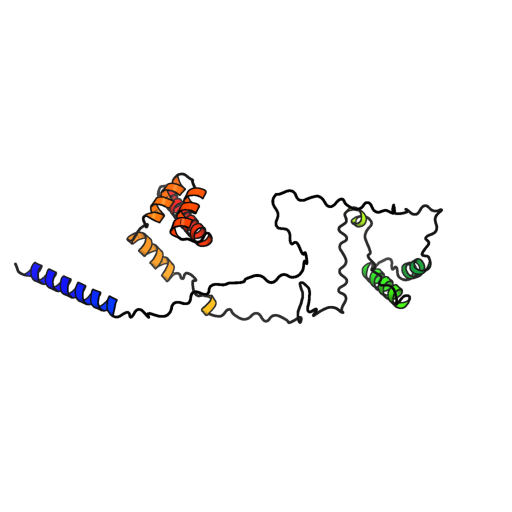92 19.923 -35.646 1.00 82.12 93 ILE A N 1
ATOM 621 C CA . ILE A 1 93 ? 39.076 20.925 -34.964 1.00 82.12 93 ILE A CA 1
ATOM 622 C C . ILE A 1 93 ? 38.329 21.750 -36.011 1.00 82.12 93 ILE A C 1
ATOM 624 O O . ILE A 1 93 ? 38.922 22.358 -36.897 1.00 82.12 93 ILE A O 1
ATOM 628 N N . THR A 1 94 ? 37.007 21.786 -35.876 1.00 80.00 94 THR A N 1
ATOM 629 C CA . THR A 1 94 ? 36.129 22.683 -36.632 1.00 80.00 94 THR A CA 1
ATOM 630 C C . THR A 1 94 ? 35.474 23.668 -35.667 1.00 80.00 94 THR A C 1
ATOM 632 O O . THR A 1 94 ? 35.051 23.277 -34.579 1.00 80.00 94 THR A O 1
ATOM 635 N N . ASP A 1 95 ? 35.380 24.942 -36.055 1.00 73.81 95 ASP A N 1
ATOM 636 C CA . ASP A 1 95 ? 34.988 26.029 -35.141 1.00 73.81 95 ASP A CA 1
ATOM 637 C C . ASP A 1 95 ? 33.524 25.964 -34.671 1.00 73.81 95 ASP A C 1
ATOM 639 O O . ASP A 1 95 ? 33.189 26.493 -33.613 1.00 73.81 95 ASP A O 1
ATOM 643 N N . ASN A 1 96 ? 32.646 25.305 -35.434 1.00 71.88 96 ASN A N 1
ATOM 644 C CA . ASN A 1 96 ? 31.199 25.359 -35.206 1.00 71.88 96 ASN A CA 1
ATOM 645 C C . ASN A 1 96 ? 30.609 24.080 -34.584 1.00 71.88 96 ASN A C 1
ATOM 647 O O . ASN A 1 96 ? 29.549 24.156 -33.968 1.00 71.88 96 ASN A O 1
ATOM 651 N N . ASP A 1 97 ? 31.300 22.932 -34.666 1.00 78.25 97 ASP A N 1
ATOM 652 C CA . ASP A 1 97 ? 30.755 21.629 -34.256 1.00 78.25 97 ASP A CA 1
ATOM 653 C C . ASP A 1 97 ? 31.706 20.838 -33.340 1.00 78.25 97 ASP A C 1
ATOM 655 O O . ASP A 1 97 ? 32.576 20.072 -33.771 1.00 78.25 97 ASP A O 1
ATOM 659 N N . ALA A 1 98 ? 31.478 20.942 -32.027 1.00 73.19 98 ALA A N 1
ATOM 660 C CA . ALA A 1 98 ? 32.261 20.217 -31.022 1.00 73.19 98 ALA A CA 1
ATOM 661 C C . ALA A 1 98 ? 32.116 18.687 -31.143 1.00 73.19 98 ALA A C 1
ATOM 663 O O . ALA A 1 98 ? 33.086 17.952 -30.975 1.00 73.19 98 ALA A O 1
ATOM 664 N N . ILE A 1 99 ? 30.921 18.186 -31.473 1.00 75.31 99 ILE A N 1
ATOM 665 C CA . ILE A 1 99 ? 30.648 16.740 -31.560 1.00 75.31 99 ILE A CA 1
ATOM 666 C C . ILE A 1 99 ? 31.337 16.121 -32.789 1.00 75.31 99 ILE A C 1
ATOM 668 O O . ILE A 1 99 ? 31.932 15.045 -32.691 1.00 75.31 99 ILE A O 1
ATOM 672 N N . ALA A 1 100 ? 31.299 16.805 -33.937 1.00 76.56 100 ALA A N 1
ATOM 673 C CA . ALA A 1 100 ? 31.971 16.363 -35.160 1.00 76.56 100 ALA A CA 1
ATOM 674 C C . ALA A 1 100 ? 33.498 16.380 -35.004 1.00 76.56 100 ALA A C 1
ATOM 676 O O . ALA A 1 100 ? 34.170 15.435 -35.428 1.00 76.56 100 ALA A O 1
ATOM 677 N N . SER A 1 101 ? 34.024 17.397 -34.315 1.00 81.81 101 SER A N 1
ATOM 678 C CA . SER A 1 101 ? 35.448 17.513 -33.998 1.00 81.81 101 SER A CA 1
ATOM 679 C C . SER A 1 101 ? 35.913 16.352 -33.111 1.00 81.81 101 SER A C 1
ATOM 681 O O . SER A 1 101 ? 36.871 15.668 -33.456 1.00 81.81 101 SER A O 1
ATOM 683 N N . VAL A 1 102 ? 35.185 16.021 -32.032 1.00 81.25 102 VAL A N 1
ATOM 684 C CA . VAL A 1 102 ? 35.527 14.876 -31.157 1.00 81.25 102 VAL A CA 1
ATOM 685 C C . VAL A 1 102 ? 35.579 13.562 -31.937 1.00 81.25 102 VAL A C 1
ATOM 687 O O . VAL A 1 102 ? 36.544 12.807 -31.810 1.00 81.25 102 VAL A O 1
ATOM 690 N N . ASN A 1 103 ? 34.566 13.295 -32.764 1.00 77.69 103 ASN A N 1
ATOM 691 C CA . ASN A 1 103 ? 34.495 12.068 -33.560 1.00 77.69 103 ASN A CA 1
ATOM 692 C C . ASN A 1 103 ? 35.626 11.973 -34.591 1.00 77.69 103 ASN A C 1
ATOM 694 O O . ASN A 1 103 ? 36.188 10.894 -34.802 1.00 77.69 103 ASN A O 1
ATOM 698 N N . SER A 1 104 ? 35.982 13.100 -35.207 1.00 81.12 104 SER A N 1
ATOM 699 C CA . SER A 1 104 ? 37.068 13.187 -36.185 1.00 81.12 104 SER A CA 1
ATOM 700 C C . SER A 1 104 ? 38.433 12.986 -35.529 1.00 81.12 104 SER A C 1
ATOM 702 O O . SER A 1 104 ? 39.220 12.179 -36.022 1.00 81.12 104 SER A O 1
ATOM 704 N N . ILE A 1 105 ? 38.674 13.609 -34.369 1.00 82.94 105 ILE A N 1
ATOM 705 C CA . ILE A 1 105 ? 39.901 13.425 -33.579 1.00 82.94 105 ILE A CA 1
ATOM 706 C C . ILE A 1 105 ? 40.029 11.962 -33.144 1.00 82.94 105 ILE A C 1
ATOM 708 O O . ILE A 1 105 ? 41.073 11.339 -33.331 1.00 82.94 105 ILE A O 1
ATOM 712 N N . GLN A 1 106 ? 38.961 11.384 -32.588 1.00 79.56 106 GLN A N 1
ATOM 713 C CA . GLN A 1 106 ? 38.978 10.009 -32.096 1.00 79.56 106 GLN A CA 1
ATOM 714 C C . GLN A 1 106 ? 39.239 9.014 -33.237 1.00 79.56 106 GLN A C 1
ATOM 716 O O . GLN A 1 106 ? 40.074 8.122 -33.099 1.00 79.56 106 GLN A O 1
ATOM 721 N N . THR A 1 107 ? 38.601 9.208 -34.393 1.00 79.94 107 THR A N 1
ATOM 722 C CA . THR A 1 107 ? 38.830 8.371 -35.581 1.00 79.94 107 THR A CA 1
ATOM 723 C C . THR A 1 107 ? 40.238 8.559 -36.155 1.00 79.94 107 THR A C 1
ATOM 725 O O . THR A 1 107 ? 40.872 7.584 -36.555 1.00 79.94 107 THR A O 1
ATOM 728 N N . GLY A 1 108 ? 40.754 9.790 -36.186 1.00 81.25 108 GLY A N 1
ATOM 729 C CA . GLY A 1 108 ? 42.098 10.100 -36.676 1.00 81.25 108 GLY A CA 1
ATOM 730 C C . GLY A 1 108 ? 43.202 9.490 -35.812 1.00 81.25 108 GLY A C 1
ATOM 731 O O . GLY A 1 108 ? 44.159 8.930 -36.346 1.00 81.25 108 GLY A O 1
ATOM 732 N N . LEU A 1 109 ? 43.041 9.530 -34.487 1.00 81.69 109 LEU A N 1
ATOM 733 C CA . LEU A 1 109 ? 43.987 8.930 -33.545 1.00 81.69 109 LEU A CA 1
ATOM 734 C C . LEU A 1 109 ? 43.970 7.401 -33.615 1.00 81.69 109 LEU A C 1
ATOM 736 O O . LEU A 1 109 ? 45.039 6.799 -33.662 1.00 81.69 109 LEU A O 1
ATOM 740 N N . PHE A 1 110 ? 42.787 6.783 -33.707 1.00 80.94 110 PHE A N 1
ATOM 741 C CA . PHE A 1 110 ? 42.687 5.329 -33.856 1.00 80.94 110 PHE A CA 1
ATOM 742 C C . PHE A 1 110 ? 43.277 4.818 -35.169 1.00 80.94 110 PHE A C 1
ATOM 744 O O . PHE A 1 110 ? 43.863 3.750 -35.177 1.00 80.94 110 PHE A O 1
ATOM 751 N N . ARG A 1 111 ? 43.164 5.574 -36.268 1.00 78.44 111 ARG A N 1
ATOM 752 C CA . ARG A 1 111 ? 43.735 5.167 -37.565 1.00 78.44 111 ARG A CA 1
ATOM 753 C C . ARG A 1 111 ? 45.257 5.261 -37.632 1.00 78.44 111 ARG A C 1
ATOM 755 O O . ARG A 1 111 ? 45.861 4.557 -38.430 1.00 78.44 111 ARG A O 1
ATOM 762 N N . ARG A 1 112 ? 45.868 6.193 -36.894 1.00 78.62 112 ARG A N 1
ATOM 763 C CA . ARG A 1 112 ? 47.326 6.416 -36.920 1.00 78.62 112 ARG A CA 1
ATOM 764 C C . ARG A 1 112 ? 48.063 5.600 -35.848 1.00 78.62 112 ARG A C 1
ATOM 766 O O . ARG A 1 112 ? 49.265 5.397 -35.982 1.00 78.62 112 ARG A O 1
ATOM 773 N N . TYR A 1 113 ? 47.361 5.146 -34.806 1.00 76.50 113 TYR A N 1
ATOM 774 C CA . TYR A 1 113 ? 47.932 4.425 -33.667 1.00 76.50 113 TYR A CA 1
ATOM 775 C C . TYR A 1 113 ? 47.000 3.286 -33.218 1.00 76.50 113 TYR A C 1
ATOM 777 O O . TYR A 1 113 ? 46.150 3.476 -32.348 1.00 76.50 113 TYR A O 1
ATOM 785 N N . ASP A 1 114 ? 47.183 2.092 -33.786 1.00 68.75 114 ASP A N 1
ATOM 786 C CA . ASP A 1 114 ? 46.342 0.917 -33.499 1.00 68.75 114 ASP A CA 1
ATOM 787 C C . ASP A 1 114 ? 46.591 0.308 -32.101 1.00 68.75 114 ASP A C 1
ATOM 789 O O . ASP A 1 114 ? 45.702 -0.305 -31.505 1.00 68.75 114 ASP A O 1
ATOM 793 N N . ASP A 1 115 ? 47.784 0.518 -31.537 1.00 69.12 115 ASP A N 1
ATOM 794 C CA . ASP A 1 115 ? 48.212 -0.109 -30.277 1.00 69.12 115 ASP A CA 1
ATOM 795 C C . ASP A 1 115 ? 47.666 0.591 -29.019 1.00 69.12 115 ASP A C 1
ATOM 797 O O . ASP A 1 115 ? 47.748 0.057 -27.908 1.00 69.12 115 ASP A O 1
ATOM 801 N N . GLN A 1 116 ? 47.121 1.804 -29.161 1.00 68.56 116 GLN A N 1
ATOM 802 C CA . GLN A 1 116 ? 46.729 2.653 -28.036 1.00 68.56 116 GLN A CA 1
ATOM 803 C C . GLN A 1 116 ? 45.245 3.018 -28.091 1.00 68.56 116 GLN A C 1
ATOM 805 O O . GLN A 1 116 ? 44.711 3.462 -29.104 1.00 68.56 116 GLN A O 1
ATOM 810 N N . ARG A 1 117 ? 44.553 2.845 -26.957 1.00 71.31 117 ARG A N 1
ATOM 811 C CA . ARG A 1 117 ? 43.138 3.210 -26.837 1.00 71.31 117 ARG A CA 1
ATOM 812 C C . ARG A 1 117 ? 42.995 4.642 -26.346 1.00 71.31 117 ARG A C 1
ATOM 814 O O . ARG A 1 117 ? 43.203 4.908 -25.164 1.00 71.31 117 ARG A O 1
ATOM 821 N N . PHE A 1 118 ? 42.598 5.541 -27.240 1.00 73.38 118 PHE A N 1
ATOM 822 C CA . PHE A 1 118 ? 42.388 6.950 -26.919 1.00 73.38 118 PHE A CA 1
ATOM 823 C C . PHE A 1 118 ? 40.926 7.235 -26.557 1.00 73.38 118 PHE A C 1
ATOM 825 O O . PHE A 1 118 ? 39.997 6.760 -27.214 1.00 73.38 118 PHE A O 1
ATOM 832 N N . LEU A 1 119 ? 40.726 8.043 -25.514 1.00 73.44 119 LEU A N 1
ATOM 833 C CA . LEU A 1 119 ? 39.436 8.627 -25.151 1.00 73.44 119 LEU A CA 1
ATOM 834 C C . LEU A 1 119 ? 39.552 10.144 -25.287 1.00 73.44 119 LEU A C 1
ATOM 836 O O . LEU A 1 119 ? 40.301 10.777 -24.545 1.00 73.44 119 LEU A O 1
ATOM 840 N N . VAL A 1 120 ? 38.813 10.713 -26.234 1.00 74.81 120 VAL A N 1
ATOM 841 C CA . VAL A 1 120 ? 38.788 12.157 -26.480 1.00 74.81 120 VAL A CA 1
ATOM 842 C C . VAL A 1 120 ? 37.561 12.735 -25.784 1.00 74.81 120 VAL A C 1
ATOM 844 O O . VAL A 1 120 ? 36.442 12.290 -26.029 1.00 74.81 120 VAL A O 1
ATOM 847 N N . VAL A 1 121 ? 37.767 13.713 -24.902 1.00 72.31 121 VAL A N 1
ATOM 848 C CA . VAL A 1 121 ? 36.691 14.420 -24.197 1.00 72.31 121 VAL A CA 1
ATOM 849 C C . VAL A 1 121 ? 36.862 15.911 -24.447 1.00 72.31 121 VAL A C 1
ATOM 851 O O . VAL A 1 121 ? 37.885 16.485 -24.081 1.00 72.31 121 VAL A O 1
ATOM 854 N N . CYS A 1 122 ? 35.855 16.540 -25.047 1.00 73.25 122 CYS A N 1
ATOM 855 C CA . CYS A 1 122 ? 35.748 17.994 -25.050 1.00 73.25 122 CYS A CA 1
ATOM 856 C C . CYS A 1 122 ? 35.044 18.433 -23.768 1.00 73.25 122 CYS A C 1
ATOM 858 O O . CYS A 1 122 ? 33.970 17.928 -23.448 1.00 73.25 122 CYS A O 1
ATOM 860 N N . ALA A 1 123 ? 35.658 19.367 -23.049 1.00 67.88 123 ALA A N 1
ATOM 861 C CA . ALA A 1 123 ? 35.074 20.008 -21.883 1.00 67.88 123 ALA A CA 1
ATOM 862 C C . ALA A 1 123 ? 35.047 21.514 -22.123 1.00 67.88 123 ALA A C 1
ATOM 864 O O . ALA A 1 123 ? 36.012 22.085 -22.638 1.00 67.88 123 ALA A O 1
ATOM 865 N N . THR A 1 124 ? 33.956 22.168 -21.735 1.00 68.69 124 THR A N 1
ATOM 866 C CA . THR A 1 124 ? 33.937 23.630 -21.705 1.00 68.69 124 THR A CA 1
ATOM 867 C C . THR A 1 124 ? 34.786 24.133 -20.534 1.00 68.69 124 THR A C 1
ATOM 869 O O . THR A 1 124 ? 34.943 23.453 -19.516 1.00 68.69 124 THR A O 1
ATOM 872 N N . ALA A 1 125 ? 35.332 25.349 -20.641 1.00 60.19 125 ALA A N 1
ATOM 873 C CA . ALA A 1 125 ? 36.201 25.934 -19.610 1.00 60.19 125 ALA A CA 1
ATOM 874 C C . ALA A 1 125 ? 35.556 25.991 -18.203 1.00 60.19 125 ALA A C 1
ATOM 876 O O . ALA A 1 125 ? 36.265 26.044 -17.196 1.00 60.19 125 ALA A O 1
ATOM 877 N N . ASN A 1 126 ? 34.221 25.941 -18.127 1.00 56.59 126 ASN A N 1
ATOM 878 C CA . ASN A 1 126 ? 33.460 25.950 -16.878 1.00 56.59 126 ASN A CA 1
ATOM 879 C C . ASN A 1 126 ? 33.253 24.546 -16.265 1.00 56.59 126 ASN A C 1
ATOM 881 O O . ASN A 1 126 ? 33.157 24.441 -15.045 1.00 56.59 126 ASN A O 1
ATOM 885 N N . GLU A 1 127 ? 33.253 23.469 -17.057 1.00 55.12 127 GLU A N 1
ATOM 886 C CA . GLU A 1 127 ? 33.032 22.083 -16.588 1.00 55.12 127 GLU A CA 1
ATOM 887 C C . GLU A 1 127 ? 34.298 21.427 -16.009 1.00 55.12 127 GLU A C 1
ATOM 889 O O . GLU A 1 127 ? 34.221 20.511 -15.189 1.00 55.12 127 GLU A O 1
ATOM 894 N N . ALA A 1 128 ? 35.485 21.932 -16.364 1.00 52.56 128 ALA A N 1
ATOM 895 C CA . ALA A 1 128 ? 36.765 21.411 -15.876 1.00 52.56 128 ALA A CA 1
ATOM 896 C C . ALA A 1 128 ? 36.982 21.601 -14.355 1.00 52.56 128 ALA A C 1
ATOM 898 O O . ALA A 1 128 ? 37.811 20.912 -13.762 1.00 52.56 128 ALA A O 1
ATOM 899 N N . LYS A 1 129 ? 36.249 22.523 -13.709 1.00 52.44 129 LYS A N 1
ATOM 900 C CA . LYS A 1 129 ? 36.416 22.863 -12.281 1.00 52.44 129 LYS A CA 1
ATOM 901 C C . LYS A 1 129 ? 35.484 22.086 -11.343 1.00 52.44 129 LYS A C 1
ATOM 903 O O . LYS A 1 129 ? 35.808 21.933 -10.168 1.00 52.44 129 LYS A O 1
ATOM 908 N N . THR A 1 130 ? 34.348 21.597 -11.837 1.00 48.19 130 THR A N 1
ATOM 909 C CA . THR A 1 130 ? 33.286 20.962 -11.031 1.00 48.19 130 THR A CA 1
ATOM 910 C C . THR A 1 130 ? 33.270 19.436 -11.102 1.00 48.19 130 THR A C 1
ATOM 912 O O . THR A 1 130 ? 32.583 18.811 -10.302 1.00 48.19 130 THR A O 1
ATOM 915 N N . GLY A 1 131 ? 34.043 18.811 -11.995 1.00 52.22 131 GLY A N 1
ATOM 916 C CA . GLY A 1 131 ? 34.154 17.348 -12.081 1.00 52.22 131 GLY A CA 1
ATOM 917 C C . GLY A 1 131 ? 32.928 16.633 -12.663 1.00 52.22 131 GLY A C 1
ATOM 918 O O . GLY A 1 131 ? 33.008 15.436 -12.922 1.00 52.22 131 GLY A O 1
ATOM 919 N N . ASP A 1 132 ? 31.840 17.354 -12.935 1.00 46.72 132 ASP A N 1
ATOM 920 C CA . ASP A 1 132 ? 30.733 16.893 -13.769 1.00 46.72 132 ASP A CA 1
ATOM 921 C C . ASP A 1 132 ? 31.010 17.317 -15.212 1.00 46.72 132 ASP A C 1
ATOM 923 O O . ASP A 1 132 ? 30.464 18.292 -15.723 1.00 46.72 132 ASP A O 1
ATOM 927 N N . ALA A 1 133 ? 31.891 16.579 -15.886 1.00 47.53 133 ALA A N 1
ATOM 928 C CA . ALA A 1 133 ? 31.832 16.569 -17.336 1.00 47.53 133 ALA A CA 1
ATOM 929 C C . ALA A 1 133 ? 30.514 15.877 -17.695 1.00 47.53 133 ALA A C 1
ATOM 931 O O . ALA A 1 133 ? 30.327 14.698 -17.369 1.00 47.53 133 ALA A O 1
ATOM 932 N N . THR A 1 134 ? 29.600 16.585 -18.363 1.00 48.72 134 THR A N 1
ATOM 933 C CA . THR A 1 134 ? 28.579 15.902 -19.150 1.00 48.72 134 THR A CA 1
ATOM 934 C C . THR A 1 134 ? 29.342 15.104 -20.196 1.00 48.72 134 THR A C 1
ATOM 936 O O . THR A 1 134 ? 29.748 15.613 -21.234 1.00 48.72 134 THR A O 1
ATOM 939 N N . ALA A 1 135 ? 29.657 13.846 -19.875 1.00 45.22 135 ALA A N 1
ATOM 940 C CA . ALA A 1 135 ? 30.203 12.933 -20.849 1.00 45.22 135 ALA A CA 1
ATOM 941 C C . ALA A 1 135 ? 29.160 12.909 -21.959 1.00 45.22 135 ALA A C 1
ATOM 943 O O . ALA A 1 135 ? 28.075 12.351 -21.773 1.00 45.22 135 ALA A O 1
ATOM 944 N N . ASN A 1 136 ? 29.466 13.574 -23.076 1.00 51.78 136 ASN A N 1
ATOM 945 C CA . ASN A 1 136 ? 28.826 13.308 -24.344 1.00 51.78 136 ASN A CA 1
ATOM 946 C C . ASN A 1 136 ? 29.020 11.813 -24.531 1.00 51.78 136 ASN A C 1
ATOM 948 O O . ASN A 1 136 ? 30.086 11.348 -24.930 1.00 51.78 136 ASN A O 1
ATOM 952 N N . LYS A 1 137 ? 28.016 11.049 -24.095 1.00 46.47 137 LYS A N 1
ATOM 953 C CA . LYS A 1 137 ? 27.923 9.623 -24.301 1.00 46.47 137 LYS A CA 1
ATOM 954 C C . LYS A 1 137 ? 27.727 9.525 -25.795 1.00 46.47 137 LYS A C 1
ATOM 956 O O . LYS A 1 137 ? 26.596 9.495 -26.270 1.00 46.47 137 LYS A O 1
ATOM 961 N N . LEU A 1 138 ? 28.836 9.567 -26.530 1.00 48.44 138 LEU A N 1
ATOM 962 C CA . LEU A 1 138 ? 28.881 9.069 -27.881 1.00 48.44 138 LEU A CA 1
ATOM 963 C C . LEU A 1 138 ? 28.244 7.695 -27.761 1.00 48.44 138 LEU A C 1
ATOM 965 O O . LEU A 1 138 ? 28.750 6.808 -27.067 1.00 48.44 138 LEU A O 1
ATOM 969 N N . GLN A 1 139 ? 27.042 7.579 -28.316 1.00 46.94 139 GLN A N 1
ATOM 970 C CA . GLN A 1 139 ? 26.460 6.293 -28.609 1.00 46.94 139 GLN A CA 1
ATOM 971 C C . GLN A 1 139 ? 27.464 5.676 -29.570 1.00 46.94 139 GLN A C 1
ATOM 973 O O . GLN A 1 139 ? 27.431 5.952 -30.762 1.00 46.94 139 GLN A O 1
ATOM 978 N N . HIS A 1 140 ? 28.439 4.931 -29.046 1.00 45.75 140 HIS A N 1
ATOM 979 C CA . HIS A 1 140 ? 29.200 4.030 -29.881 1.00 45.75 140 HIS A CA 1
ATOM 980 C C . HIS A 1 140 ? 28.136 3.162 -30.560 1.00 45.75 140 HIS A C 1
ATOM 982 O O . HIS A 1 14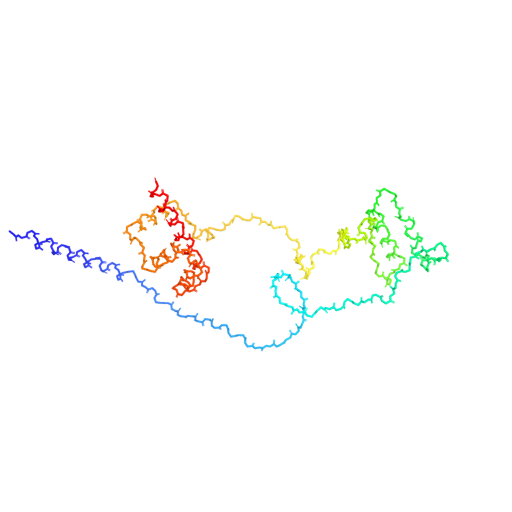0 ? 27.426 2.451 -29.843 1.00 45.75 140 HIS A O 1
ATOM 988 N N . PRO A 1 141 ? 27.987 3.196 -31.895 1.00 51.06 141 PRO A N 1
ATOM 989 C CA . PRO A 1 141 ? 26.946 2.441 -32.597 1.00 51.06 141 PRO A CA 1
ATOM 990 C C . PRO A 1 141 ? 27.190 0.919 -32.557 1.00 51.06 141 PRO A C 1
ATOM 992 O O . PRO A 1 141 ? 26.619 0.173 -33.341 1.00 51.06 141 PRO A O 1
ATOM 995 N N . ALA A 1 142 ? 28.074 0.440 -31.680 1.00 54.31 142 ALA A N 1
ATOM 996 C CA . ALA A 1 142 ? 28.693 -0.871 -31.777 1.00 54.31 142 ALA A CA 1
ATOM 997 C C . ALA A 1 142 ? 28.486 -1.764 -30.548 1.00 54.31 142 ALA A C 1
ATOM 999 O O . ALA A 1 142 ? 28.991 -2.883 -30.540 1.00 54.31 142 ALA A O 1
ATOM 1000 N N . VAL A 1 143 ? 27.782 -1.316 -29.501 1.00 57.34 143 VAL A N 1
ATOM 1001 C CA . VAL A 1 143 ? 27.653 -2.131 -28.283 1.00 57.34 143 VAL A CA 1
ATOM 1002 C C . VAL A 1 143 ? 26.229 -2.125 -27.722 1.00 57.34 143 VAL A C 1
ATOM 1004 O O . VAL A 1 143 ? 25.982 -1.791 -26.565 1.00 57.34 143 VAL A O 1
ATOM 1007 N N . GLU A 1 144 ? 25.275 -2.523 -28.556 1.00 65.06 144 GLU A N 1
ATOM 1008 C CA . GLU A 1 144 ? 23.946 -2.944 -28.110 1.00 65.06 144 GLU A CA 1
ATOM 1009 C C . GLU A 1 144 ? 23.926 -4.474 -27.972 1.00 65.06 144 GLU A C 1
ATOM 1011 O O . GLU A 1 144 ? 24.531 -5.187 -28.770 1.00 65.06 144 GLU A O 1
ATOM 1016 N N . GLY A 1 145 ? 23.255 -5.010 -26.949 1.00 70.88 145 GLY A N 1
ATOM 1017 C CA . GLY A 1 145 ? 23.143 -6.464 -26.776 1.00 70.88 145 GLY A CA 1
ATOM 1018 C C . GLY A 1 145 ? 24.231 -7.134 -25.930 1.00 70.88 145 GLY A C 1
ATOM 1019 O O . GLY A 1 145 ? 24.431 -8.342 -26.045 1.00 70.88 145 GLY A O 1
ATOM 1020 N N . LEU A 1 146 ? 24.917 -6.397 -25.051 1.00 81.25 146 LEU A N 1
ATOM 1021 C CA . LEU A 1 146 ? 25.853 -6.999 -24.093 1.00 81.25 146 LEU A CA 1
ATOM 1022 C C . LEU A 1 146 ? 25.145 -7.992 -23.164 1.00 81.25 146 LEU A C 1
ATOM 1024 O O . LEU A 1 146 ? 24.046 -7.742 -22.674 1.00 81.25 146 LEU A O 1
ATOM 1028 N N . ALA A 1 147 ? 25.805 -9.104 -22.838 1.00 80.88 147 ALA A N 1
ATOM 1029 C CA . ALA A 1 147 ? 25.310 -10.055 -21.836 1.00 80.88 147 ALA A CA 1
ATOM 1030 C C . ALA A 1 147 ? 25.436 -9.527 -20.388 1.00 80.88 147 ALA A C 1
ATOM 1032 O O . ALA A 1 147 ? 24.789 -10.033 -19.466 1.00 80.88 147 ALA A O 1
ATOM 1033 N N . VAL A 1 148 ? 26.256 -8.493 -20.184 1.00 86.19 148 VAL A N 1
ATOM 1034 C CA . VAL A 1 148 ? 26.593 -7.908 -18.882 1.00 86.19 148 VAL A CA 1
ATOM 1035 C C . VAL A 1 148 ? 26.344 -6.400 -18.884 1.00 86.19 148 VAL A C 1
ATOM 1037 O O . VAL A 1 148 ? 26.465 -5.749 -19.915 1.00 86.19 148 VAL A O 1
ATOM 1040 N N . GLY A 1 149 ? 25.990 -5.846 -17.723 1.00 87.88 149 GLY A N 1
ATOM 1041 C CA . GLY A 1 149 ? 25.628 -4.432 -17.570 1.00 87.88 149 GLY A CA 1
ATOM 1042 C C . GLY A 1 149 ? 24.148 -4.212 -17.245 1.00 87.88 149 GLY A C 1
ATOM 1043 O O . GLY A 1 149 ? 23.376 -5.160 -17.099 1.00 87.88 149 GLY A O 1
ATOM 1044 N N . LEU A 1 150 ? 23.771 -2.944 -17.072 1.00 86.69 150 LEU A N 1
ATOM 1045 C CA . LEU A 1 150 ? 22.397 -2.526 -16.762 1.00 86.69 150 LEU A CA 1
ATOM 1046 C C . LEU A 1 150 ? 21.464 -2.758 -17.959 1.00 86.69 150 LEU A C 1
ATOM 1048 O O . LEU A 1 150 ? 20.423 -3.398 -17.809 1.00 86.69 150 LEU A O 1
ATOM 1052 N N . ASP A 1 151 ? 21.898 -2.336 -19.147 1.00 83.62 151 ASP A N 1
ATOM 1053 C CA . ASP A 1 151 ? 21.171 -2.482 -20.415 1.00 83.62 151 ASP A CA 1
ATOM 1054 C C . ASP A 1 151 ? 21.614 -3.746 -21.155 1.00 83.62 151 ASP A C 1
ATOM 1056 O O . ASP A 1 151 ? 22.059 -3.727 -22.301 1.00 83.62 151 ASP A O 1
ATOM 1060 N N . ARG A 1 152 ? 21.551 -4.865 -20.434 1.00 85.44 152 ARG A N 1
ATOM 1061 C CA . ARG A 1 152 ? 21.951 -6.175 -20.942 1.00 85.44 152 ARG A CA 1
ATOM 1062 C C . ARG A 1 152 ? 20.813 -6.912 -21.635 1.00 85.44 152 ARG A C 1
ATOM 1064 O O . ARG A 1 152 ? 19.636 -6.736 -21.314 1.00 85.44 152 ARG A O 1
ATOM 1071 N N . GLY A 1 153 ? 21.203 -7.861 -22.472 1.00 87.56 153 GLY A N 1
ATOM 1072 C CA . GLY A 1 153 ? 20.303 -8.726 -23.218 1.00 87.56 153 GLY A CA 1
ATOM 1073 C C . GLY A 1 153 ? 19.963 -8.163 -24.591 1.00 87.56 153 GLY A C 1
ATOM 1074 O O . GLY A 1 153 ? 20.321 -7.043 -24.939 1.00 87.56 153 GLY A O 1
ATOM 1075 N N . HIS A 1 154 ? 19.278 -8.976 -25.388 1.00 88.12 154 HIS A N 1
ATOM 1076 C CA . HIS A 1 154 ? 18.920 -8.610 -26.750 1.00 88.12 154 HIS A CA 1
ATOM 1077 C C . HIS A 1 154 ? 17.923 -7.433 -26.750 1.00 88.12 154 HIS A C 1
ATOM 1079 O O . HIS A 1 154 ? 16.891 -7.525 -26.069 1.00 88.12 154 HIS A O 1
ATOM 1085 N N . PRO A 1 155 ? 18.202 -6.336 -27.481 1.00 85.69 155 PRO A N 1
ATOM 1086 C CA . PRO A 1 155 ? 17.298 -5.197 -27.554 1.00 85.69 155 PRO A CA 1
ATOM 1087 C C . PRO A 1 155 ? 16.018 -5.595 -28.301 1.00 85.69 155 PRO A C 1
ATOM 1089 O O . PRO A 1 155 ? 15.985 -5.689 -29.522 1.00 85.69 155 PRO A O 1
ATOM 1092 N N . VAL A 1 156 ? 14.943 -5.844 -27.549 1.00 88.50 156 VAL A N 1
ATOM 1093 C CA . VAL A 1 156 ? 13.620 -6.183 -28.094 1.00 88.50 156 VAL A CA 1
ATOM 1094 C C . VAL A 1 156 ? 12.629 -5.068 -27.783 1.00 88.50 156 VAL A C 1
ATOM 1096 O O . VAL A 1 156 ? 12.481 -4.651 -26.629 1.00 88.50 156 VAL A O 1
ATOM 1099 N N . THR A 1 157 ? 11.868 -4.639 -28.792 1.00 91.44 157 THR A N 1
ATOM 1100 C CA . THR A 1 157 ? 10.724 -3.738 -28.608 1.00 91.44 157 THR A CA 1
ATOM 1101 C C . THR A 1 157 ? 9.644 -4.427 -27.768 1.00 91.44 157 THR A C 1
ATOM 1103 O O . THR A 1 157 ? 9.025 -5.407 -28.194 1.00 91.44 157 THR A O 1
ATOM 1106 N N . LYS A 1 158 ? 9.398 -3.939 -26.547 1.00 91.75 158 LYS A N 1
ATOM 1107 C CA . LYS A 1 158 ? 8.416 -4.543 -25.631 1.00 91.75 158 LYS A CA 1
ATOM 1108 C C . LYS A 1 158 ? 6.985 -4.299 -26.121 1.00 91.75 158 LYS A C 1
ATOM 1110 O O . LYS A 1 158 ? 6.518 -3.166 -26.141 1.00 91.75 158 LYS A O 1
ATOM 1115 N N . ASN A 1 159 ? 6.254 -5.373 -26.417 1.00 93.81 159 ASN A N 1
ATOM 1116 C CA . ASN A 1 159 ? 4.823 -5.301 -26.719 1.00 93.81 159 ASN A CA 1
ATOM 1117 C C . ASN A 1 159 ? 3.990 -5.144 -25.427 1.00 93.81 159 ASN A C 1
ATOM 1119 O O . ASN A 1 159 ? 4.027 -6.006 -24.541 1.00 93.81 159 ASN A O 1
ATOM 1123 N N . VAL A 1 160 ? 3.204 -4.068 -25.326 1.00 93.12 160 VAL A N 1
ATOM 1124 C CA . VAL A 1 160 ? 2.323 -3.804 -24.180 1.00 93.12 160 VAL A CA 1
ATOM 1125 C C . VAL A 1 160 ? 1.030 -4.611 -24.313 1.00 93.12 160 VAL A C 1
ATOM 1127 O O . VAL A 1 160 ? 0.073 -4.217 -24.973 1.00 93.12 160 VAL A O 1
ATOM 1130 N N . ARG A 1 161 ? 0.980 -5.763 -23.640 1.00 93.06 161 ARG A N 1
ATOM 1131 C CA . ARG A 1 161 ? -0.216 -6.619 -23.601 1.00 93.06 161 ARG A CA 1
ATOM 1132 C C . ARG A 1 161 ? -1.202 -6.169 -22.521 1.00 93.06 161 ARG A C 1
ATOM 1134 O O . ARG A 1 161 ? -0.807 -5.770 -21.424 1.00 93.06 161 ARG A O 1
ATOM 1141 N N . LYS A 1 162 ? -2.504 -6.345 -22.779 1.00 94.31 162 LYS A N 1
ATOM 1142 C CA . LYS A 1 162 ? -3.559 -6.156 -21.768 1.00 94.31 162 LYS A CA 1
ATOM 1143 C C . LYS A 1 162 ? -3.302 -7.069 -20.553 1.00 94.31 162 LYS A C 1
ATOM 1145 O O . LYS A 1 162 ? -3.063 -8.267 -20.733 1.00 94.31 162 LYS A O 1
ATOM 1150 N N . PRO A 1 163 ? -3.385 -6.561 -19.307 1.00 93.94 163 PRO A N 1
ATOM 1151 C CA . PRO A 1 163 ? -3.150 -7.378 -18.122 1.00 93.94 163 PRO A CA 1
ATOM 1152 C C . PRO A 1 163 ? -4.192 -8.496 -18.002 1.00 93.94 163 PRO A C 1
ATOM 1154 O O . PRO A 1 163 ? -5.396 -8.272 -18.155 1.00 93.94 163 PRO A O 1
ATOM 1157 N N . ARG A 1 164 ? -3.723 -9.709 -17.682 1.00 95.25 164 ARG A N 1
ATOM 1158 C CA . ARG A 1 164 ? -4.579 -10.893 -17.496 1.00 95.25 164 ARG A CA 1
ATOM 1159 C C . ARG A 1 164 ? -5.577 -10.668 -16.356 1.00 95.25 164 ARG A C 1
ATOM 1161 O O . ARG A 1 164 ? -5.238 -10.068 -15.335 1.00 95.25 164 ARG A O 1
ATOM 1168 N N . GLN A 1 165 ? -6.785 -11.220 -16.488 1.00 95.75 165 GLN A N 1
ATOM 1169 C CA . GLN A 1 165 ? -7.857 -11.067 -15.494 1.00 95.75 165 GLN A CA 1
ATOM 1170 C C . GLN A 1 165 ? -7.460 -11.567 -14.092 1.00 95.75 165 GLN A C 1
ATOM 1172 O O . GLN A 1 165 ? -7.861 -10.965 -13.098 1.00 95.75 165 GLN A O 1
ATOM 1177 N N . SER A 1 166 ? -6.605 -12.592 -13.991 1.00 95.62 166 SER A N 1
ATOM 1178 C CA . SER A 1 166 ? -6.087 -13.101 -12.711 1.00 95.62 166 SER A CA 1
ATOM 1179 C C . SER A 1 166 ? -5.350 -12.040 -11.882 1.00 95.62 166 SER A C 1
ATOM 1181 O O . SER A 1 166 ? -5.419 -12.066 -10.654 1.00 95.62 166 SER A O 1
ATOM 1183 N N . ARG A 1 167 ? -4.718 -11.046 -12.528 1.00 94.19 167 ARG A N 1
ATOM 1184 C CA . ARG A 1 167 ? -4.043 -9.923 -11.852 1.00 94.19 167 ARG A CA 1
ATOM 1185 C C . ARG A 1 167 ? -5.016 -8.940 -11.191 1.00 94.19 167 ARG A C 1
ATOM 1187 O O . ARG A 1 167 ? -4.583 -8.133 -10.378 1.00 94.19 167 ARG A O 1
ATOM 1194 N N . LYS A 1 168 ? -6.317 -9.000 -11.507 1.00 92.44 168 LYS A N 1
ATOM 1195 C CA . LYS A 1 168 ? -7.349 -8.146 -10.888 1.00 92.44 168 LYS A CA 1
ATOM 1196 C C . LYS A 1 168 ? -7.917 -8.719 -9.584 1.00 92.44 168 LYS A C 1
ATOM 1198 O O . LYS A 1 168 ? -8.689 -8.032 -8.912 1.00 92.44 168 LYS A O 1
ATOM 1203 N N . LYS A 1 169 ? -7.558 -9.955 -9.210 1.00 94.81 169 LYS A N 1
ATOM 1204 C CA . LYS A 1 169 ? -8.016 -10.586 -7.962 1.00 94.81 169 LYS A CA 1
ATOM 1205 C C . LYS A 1 169 ? -7.569 -9.750 -6.755 1.00 94.81 169 LYS A C 1
ATOM 1207 O O . LYS A 1 169 ? -6.409 -9.366 -6.656 1.00 94.81 169 LYS A O 1
ATOM 1212 N N . GLY A 1 170 ? -8.497 -9.466 -5.840 1.00 92.50 170 GLY A N 1
ATOM 1213 C CA . GLY A 1 170 ? -8.251 -8.662 -4.635 1.00 92.50 170 GLY A CA 1
ATOM 1214 C C . GLY A 1 170 ? -8.610 -7.176 -4.755 1.00 92.50 170 GLY A C 1
ATOM 1215 O O . GLY A 1 170 ? -8.592 -6.473 -3.745 1.00 92.50 170 GLY A O 1
ATOM 1216 N N . ARG A 1 171 ? -8.992 -6.690 -5.946 1.00 93.81 171 ARG A N 1
ATOM 1217 C CA . ARG A 1 171 ? -9.525 -5.329 -6.103 1.00 93.81 171 ARG A CA 1
ATOM 1218 C C . ARG A 1 171 ? -10.914 -5.224 -5.469 1.00 93.81 171 ARG A C 1
ATOM 1220 O O . ARG A 1 171 ? -11.785 -6.050 -5.724 1.00 93.81 171 ARG A O 1
ATOM 1227 N N . ILE A 1 172 ? -11.120 -4.188 -4.659 1.00 94.62 172 ILE A N 1
ATOM 1228 C CA . ILE A 1 172 ? -12.414 -3.911 -4.028 1.00 94.62 172 ILE A CA 1
ATOM 1229 C C . ILE A 1 172 ? -13.376 -3.366 -5.095 1.00 94.62 172 ILE A C 1
ATOM 1231 O O . ILE A 1 172 ? -13.063 -2.395 -5.783 1.00 94.62 172 ILE A O 1
ATOM 1235 N N . THR A 1 173 ? -14.537 -4.005 -5.238 1.00 96.31 173 THR A N 1
ATOM 1236 C CA . THR A 1 173 ? -15.649 -3.561 -6.099 1.00 96.31 173 THR A CA 1
ATOM 1237 C C . THR A 1 173 ? -16.666 -2.747 -5.293 1.00 96.31 173 THR A C 1
ATOM 1239 O O . THR A 1 173 ? -16.714 -2.876 -4.066 1.00 96.31 173 THR A O 1
ATOM 1242 N N . LYS A 1 174 ? -17.516 -1.950 -5.964 1.00 96.69 174 LYS A N 1
ATOM 1243 C CA . LYS A 1 174 ? -18.556 -1.125 -5.314 1.00 96.69 174 LYS A CA 1
ATOM 1244 C C . LYS A 1 174 ? -19.455 -1.958 -4.387 1.00 96.69 174 LYS A C 1
ATOM 1246 O O . LYS A 1 174 ? -19.581 -1.632 -3.213 1.00 96.69 174 LYS A O 1
ATOM 1251 N N . LYS A 1 175 ? -19.961 -3.100 -4.875 1.00 96.94 175 LYS A N 1
ATOM 1252 C CA . LYS A 1 175 ? -20.781 -4.035 -4.084 1.00 96.94 175 LYS A CA 1
ATOM 1253 C C . LYS A 1 175 ? -20.032 -4.558 -2.854 1.00 96.94 175 LYS A C 1
ATOM 1255 O O . LYS A 1 175 ? -20.548 -4.497 -1.747 1.00 96.94 175 LYS A O 1
ATOM 1260 N N . THR A 1 176 ? -18.789 -5.025 -3.021 1.00 95.94 176 THR A N 1
ATOM 1261 C CA . THR A 1 176 ? -18.008 -5.564 -1.889 1.00 95.94 176 THR A CA 1
ATOM 1262 C C . THR A 1 176 ? -17.627 -4.511 -0.854 1.00 95.94 176 THR A C 1
ATOM 1264 O O . THR A 1 176 ? -17.403 -4.865 0.298 1.00 95.94 176 THR A O 1
ATOM 1267 N N . ARG A 1 177 ? -17.521 -3.237 -1.249 1.00 95.50 177 ARG A N 1
ATOM 1268 C CA . ARG A 1 177 ? -17.261 -2.138 -0.319 1.00 95.50 177 ARG A CA 1
ATOM 1269 C C . ARG A 1 177 ? -18.461 -1.923 0.602 1.00 95.50 177 ARG A C 1
ATOM 1271 O O . ARG A 1 177 ? -18.279 -2.008 1.808 1.00 95.50 177 ARG A O 1
ATOM 1278 N N . ILE A 1 178 ? -19.656 -1.770 0.026 1.00 97.12 178 ILE A N 1
ATOM 1279 C CA . ILE A 1 178 ? -20.909 -1.566 0.772 1.00 97.12 178 ILE A CA 1
ATOM 1280 C C . ILE A 1 178 ? -21.143 -2.720 1.752 1.00 97.12 178 ILE A C 1
ATOM 1282 O O . ILE A 1 178 ? -21.352 -2.496 2.936 1.00 97.12 178 ILE A O 1
ATOM 1286 N N . VAL A 1 179 ? -21.003 -3.969 1.291 1.00 96.62 179 VAL A N 1
ATOM 1287 C CA . VAL A 1 179 ? -21.171 -5.144 2.164 1.00 96.62 179 VAL A CA 1
ATOM 1288 C C . VAL A 1 179 ? -20.182 -5.127 3.337 1.00 96.62 179 VAL A C 1
ATOM 1290 O O . VAL A 1 179 ? -20.553 -5.459 4.457 1.00 96.62 179 VAL A O 1
ATOM 1293 N N . ARG A 1 180 ? -18.923 -4.723 3.115 1.00 95.44 180 ARG A N 1
ATOM 1294 C CA . ARG A 1 180 ? -17.922 -4.636 4.192 1.00 95.44 180 ARG A CA 1
ATOM 1295 C C . ARG A 1 180 ? -18.212 -3.509 5.182 1.00 95.44 180 ARG A C 1
ATOM 1297 O O . ARG A 1 180 ? -17.922 -3.691 6.358 1.00 95.44 180 ARG A O 1
ATOM 1304 N N . GLU A 1 181 ? -18.736 -2.380 4.714 1.00 93.81 181 GLU A N 1
ATOM 1305 C CA . GLU A 1 181 ? -19.139 -1.252 5.563 1.00 93.81 181 GLU A CA 1
ATOM 1306 C C . GLU A 1 181 ? -20.317 -1.662 6.466 1.00 93.81 181 GLU A C 1
ATOM 1308 O O . GLU A 1 181 ? -20.194 -1.561 7.683 1.00 93.81 181 GLU A O 1
ATOM 1313 N N . VAL A 1 182 ? -21.362 -2.280 5.901 1.00 96.44 182 VAL A N 1
ATOM 1314 C CA . VAL A 1 182 ? -22.525 -2.790 6.657 1.00 96.44 182 VAL A CA 1
ATOM 1315 C C . VAL A 1 182 ? -22.118 -3.839 7.697 1.00 96.44 182 VAL A C 1
ATOM 1317 O O . VAL A 1 182 ? -22.492 -3.750 8.862 1.00 96.44 182 VAL A O 1
ATOM 1320 N N . VAL A 1 183 ? -21.300 -4.828 7.321 1.00 96.44 183 VAL A N 1
ATOM 1321 C CA . VAL A 1 183 ? -20.839 -5.856 8.276 1.00 96.44 183 VAL A CA 1
ATOM 1322 C C . VAL A 1 183 ? -20.008 -5.237 9.402 1.00 96.44 183 VAL A C 1
ATOM 1324 O O . VAL A 1 183 ? -20.087 -5.688 10.545 1.00 96.44 183 VAL A O 1
ATOM 1327 N N . ARG A 1 184 ? -19.207 -4.207 9.104 1.00 94.94 184 ARG A N 1
ATOM 1328 C CA . ARG A 1 184 ? -18.392 -3.529 10.117 1.00 94.94 184 ARG A CA 1
ATOM 1329 C C . ARG A 1 184 ? -19.256 -2.763 11.120 1.00 94.94 184 ARG A C 1
ATOM 1331 O O . ARG A 1 184 ? -18.895 -2.744 12.293 1.00 94.94 184 ARG A O 1
ATOM 1338 N N . GLU A 1 185 ? -20.364 -2.181 10.677 1.00 94.00 185 GLU A N 1
ATOM 1339 C CA . GLU A 1 185 ? -21.344 -1.513 11.539 1.00 94.00 185 GLU A CA 1
ATOM 1340 C C . GLU A 1 185 ? -22.058 -2.507 12.466 1.00 94.00 185 GLU A C 1
ATOM 1342 O O . GLU A 1 185 ? -22.107 -2.289 13.672 1.00 94.00 185 GLU A O 1
ATOM 1347 N N . VAL A 1 186 ? -22.510 -3.647 11.930 1.00 97.19 186 VAL A N 1
ATOM 1348 C CA . VAL A 1 186 ? -23.247 -4.667 12.700 1.00 97.19 186 VAL A CA 1
ATOM 1349 C C . VAL A 1 186 ? -22.358 -5.400 13.712 1.00 97.19 186 VAL A C 1
ATOM 1351 O O . VAL A 1 186 ? -22.751 -5.607 14.856 1.00 97.19 186 VAL A O 1
ATOM 1354 N N . VAL A 1 187 ? -21.157 -5.825 13.303 1.00 96.12 187 VAL A N 1
ATOM 1355 C CA . VAL A 1 187 ? -20.269 -6.658 14.141 1.00 96.12 187 VAL A CA 1
ATOM 1356 C C . VAL A 1 187 ? -19.380 -5.810 15.061 1.00 96.12 187 VAL A C 1
ATOM 1358 O O . VAL A 1 187 ? -18.923 -6.275 16.107 1.00 96.12 187 VAL A O 1
ATOM 1361 N N . GLY A 1 188 ? -19.103 -4.563 14.676 1.00 93.88 188 GLY A N 1
ATOM 1362 C CA . GLY A 1 188 ? -18.224 -3.663 15.415 1.00 93.88 188 GLY A CA 1
ATOM 1363 C C . GLY A 1 188 ? -16.741 -4.063 15.390 1.00 93.88 188 GLY A C 1
ATOM 1364 O O . GLY A 1 188 ? -16.225 -4.668 14.441 1.00 93.88 188 GLY A O 1
ATOM 1365 N N . PHE A 1 189 ? -16.014 -3.666 16.443 1.00 95.38 189 PHE A N 1
ATOM 1366 C CA . PHE A 1 189 ? -14.564 -3.857 16.561 1.00 95.38 189 PHE A CA 1
ATOM 1367 C C . PHE A 1 189 ? -14.184 -5.027 17.463 1.00 95.38 189 PHE A C 1
ATOM 1369 O O . PHE A 1 189 ? -14.608 -5.144 18.620 1.00 95.38 189 PHE A O 1
ATOM 1376 N N . SER A 1 190 ? -13.246 -5.830 16.969 1.00 95.00 190 SER A N 1
ATOM 1377 C CA . SER A 1 190 ? -12.613 -6.887 17.754 1.00 95.00 190 SER A CA 1
ATOM 1378 C C . SER A 1 190 ? -11.829 -6.316 18.955 1.00 95.00 190 SER A C 1
ATOM 1380 O O . SER A 1 190 ? -11.397 -5.157 18.935 1.00 95.00 190 SER A O 1
ATOM 1382 N N . PRO A 1 191 ? -11.596 -7.100 20.027 1.00 96.56 191 PRO A N 1
ATOM 1383 C CA . PRO A 1 191 ? -10.962 -6.590 21.249 1.00 96.56 191 PRO A CA 1
ATOM 1384 C C . PRO A 1 191 ? -9.531 -6.064 21.030 1.00 96.56 191 PRO A C 1
ATOM 1386 O O . PRO A 1 191 ? -9.103 -5.117 21.689 1.00 96.56 191 PRO A O 1
ATOM 1389 N N . TYR A 1 192 ? -8.777 -6.623 20.077 1.00 96.00 192 TYR A N 1
ATOM 1390 C CA . TYR A 1 192 ? -7.438 -6.120 19.754 1.00 96.00 192 TYR A CA 1
ATOM 1391 C C . TYR A 1 192 ? -7.477 -4.828 18.917 1.00 96.00 192 TYR A C 1
ATOM 1393 O O . TYR A 1 192 ? -6.589 -3.985 19.064 1.00 96.00 192 TYR A O 1
ATOM 1401 N N . GLU A 1 193 ? -8.497 -4.645 18.072 1.00 95.38 193 GLU A N 1
ATOM 1402 C CA . GLU A 1 193 ? -8.729 -3.389 17.346 1.00 95.38 193 GLU A CA 1
ATOM 1403 C C . GLU A 1 193 ? -9.117 -2.275 18.331 1.00 95.38 193 GLU A C 1
ATOM 1405 O O . GLU A 1 193 ? -8.531 -1.194 18.269 1.00 95.38 193 GLU A O 1
ATOM 1410 N N . ARG A 1 194 ? -9.982 -2.568 19.317 1.00 95.44 194 ARG A N 1
ATOM 1411 C CA . ARG A 1 194 ? -10.349 -1.634 20.402 1.00 95.44 194 ARG A CA 1
ATOM 1412 C C . ARG A 1 194 ? -9.142 -1.172 21.222 1.00 95.44 194 ARG A C 1
ATOM 1414 O O . ARG A 1 194 ? -8.886 0.026 21.308 1.00 95.44 194 ARG A O 1
ATOM 1421 N N . ARG A 1 195 ? -8.308 -2.103 21.700 1.00 96.62 195 ARG A N 1
ATOM 1422 C CA . ARG A 1 195 ? -7.067 -1.756 22.422 1.00 96.62 195 ARG A CA 1
ATOM 1423 C C . ARG A 1 195 ? -6.101 -0.912 21.583 1.00 96.62 195 ARG A C 1
ATOM 1425 O O . ARG A 1 195 ? -5.369 -0.075 22.105 1.00 96.62 195 ARG A O 1
ATOM 1432 N N . THR A 1 196 ? -6.060 -1.135 20.271 1.00 96.81 196 THR A N 1
ATOM 1433 C CA . THR A 1 196 ? -5.226 -0.319 19.376 1.00 96.81 196 THR A CA 1
ATOM 1434 C C . THR A 1 196 ? -5.804 1.089 19.236 1.00 96.81 196 THR A C 1
ATOM 1436 O O . THR A 1 196 ? -5.047 2.055 19.261 1.00 96.81 196 THR A O 1
ATOM 1439 N N . MET A 1 197 ? -7.128 1.216 19.141 1.00 96.12 197 MET A N 1
ATOM 1440 C CA . MET A 1 197 ? -7.820 2.502 19.104 1.00 96.12 197 MET A CA 1
ATOM 1441 C C . MET A 1 197 ? -7.511 3.346 20.350 1.00 96.12 197 MET A C 1
ATOM 1443 O O . MET A 1 197 ? -7.192 4.523 20.217 1.00 96.12 197 MET A O 1
ATOM 1447 N N . GLU A 1 198 ? -7.502 2.744 21.540 1.00 95.56 198 GLU A N 1
ATOM 1448 C CA . GLU A 1 198 ? -7.098 3.406 22.793 1.00 95.56 198 GLU A CA 1
ATOM 1449 C C . GLU A 1 198 ? -5.650 3.916 22.745 1.00 95.56 198 GLU A C 1
ATOM 1451 O O . GLU A 1 198 ? -5.377 5.068 23.077 1.00 95.56 198 GLU A O 1
ATOM 1456 N N . LEU A 1 199 ? -4.709 3.088 22.276 1.00 96.44 199 LEU A N 1
ATOM 1457 C CA . LEU A 1 199 ? -3.305 3.494 22.142 1.00 96.44 199 LEU A CA 1
ATOM 1458 C C . LEU A 1 199 ? -3.121 4.647 21.147 1.00 96.44 199 LEU A C 1
ATOM 1460 O O . LEU A 1 199 ? -2.277 5.514 21.377 1.00 96.44 199 LEU A O 1
ATOM 1464 N N . LEU A 1 200 ? -3.899 4.653 20.061 1.00 96.00 200 LEU A N 1
ATOM 1465 C CA . LEU A 1 200 ? -3.881 5.708 19.046 1.00 96.00 200 LEU A CA 1
ATOM 1466 C C . LEU A 1 200 ? -4.562 6.998 19.527 1.00 96.00 200 LEU A C 1
ATOM 1468 O O . LEU A 1 200 ? -4.145 8.076 19.121 1.00 96.00 200 LEU A O 1
ATOM 1472 N N . ARG A 1 201 ? -5.547 6.927 20.435 1.00 94.06 201 ARG A N 1
ATOM 1473 C CA . ARG A 1 201 ? -6.125 8.119 21.091 1.00 94.06 201 ARG A CA 1
ATOM 1474 C C . ARG A 1 201 ? -5.110 8.848 21.976 1.00 94.06 201 ARG A C 1
ATOM 1476 O O . ARG A 1 201 ? -5.149 10.066 22.057 1.00 94.06 201 ARG A O 1
ATOM 1483 N N . ILE A 1 202 ? -4.183 8.109 22.590 1.00 95.50 202 ILE A N 1
ATOM 1484 C CA . ILE A 1 202 ? -3.076 8.655 23.401 1.00 95.50 202 ILE A CA 1
ATOM 1485 C C . ILE A 1 202 ? -1.855 8.995 22.509 1.00 95.50 202 ILE A C 1
ATOM 1487 O O . ILE A 1 202 ? -0.765 9.261 23.008 1.00 95.50 202 ILE A O 1
ATOM 1491 N N . SER A 1 203 ? -1.990 8.934 21.178 1.00 92.75 203 SER A N 1
ATOM 1492 C CA . SER A 1 203 ? -0.912 9.211 20.212 1.00 92.75 203 SER A CA 1
ATOM 1493 C C . SER A 1 203 ? 0.343 8.333 20.388 1.00 92.75 203 SER A C 1
ATOM 1495 O O . SER A 1 203 ? 1.456 8.715 20.029 1.00 92.75 203 SER A O 1
ATOM 1497 N N . LYS A 1 204 ? 0.201 7.116 20.941 1.00 95.94 204 LYS A N 1
ATOM 1498 C CA . LYS A 1 204 ? 1.308 6.160 21.160 1.00 95.94 204 LYS A CA 1
ATOM 1499 C C . LYS A 1 204 ? 1.481 5.210 19.968 1.00 95.94 204 LYS A C 1
ATOM 1501 O O . LYS A 1 204 ? 1.457 3.983 20.120 1.00 95.94 204 LYS A O 1
ATOM 1506 N N . ASP A 1 205 ? 1.730 5.759 18.782 1.00 93.94 205 ASP A N 1
ATOM 1507 C CA . ASP A 1 205 ? 1.721 5.022 17.505 1.00 93.94 205 ASP A CA 1
ATOM 1508 C C . ASP A 1 205 ? 2.743 3.881 17.430 1.00 93.94 205 ASP A C 1
ATOM 1510 O O . ASP A 1 205 ? 2.443 2.786 16.945 1.00 93.94 205 ASP A O 1
ATOM 1514 N N . LYS A 1 206 ? 3.959 4.092 17.955 1.00 95.81 206 LYS A N 1
ATOM 1515 C CA . LYS A 1 206 ? 5.012 3.058 17.988 1.00 95.81 206 LYS A CA 1
ATOM 1516 C C . LYS A 1 206 ? 4.604 1.874 18.868 1.00 95.81 206 LYS A C 1
ATOM 1518 O O . LYS A 1 206 ? 4.895 0.724 18.532 1.00 95.81 206 LYS A O 1
ATOM 1523 N N . LYS A 1 207 ? 3.904 2.136 19.980 1.00 96.62 207 LYS A N 1
ATOM 1524 C CA . LYS A 1 207 ? 3.393 1.096 20.888 1.00 96.62 207 LYS A CA 1
ATOM 1525 C C . LYS A 1 207 ? 2.207 0.362 20.261 1.00 96.62 207 LYS A C 1
ATOM 1527 O O . LYS A 1 207 ? 2.189 -0.867 20.298 1.00 96.62 207 LYS A O 1
ATOM 1532 N N . ALA A 1 208 ? 1.288 1.087 19.619 1.00 97.06 208 ALA A N 1
ATOM 1533 C CA . ALA A 1 208 ? 0.186 0.507 18.848 1.00 97.06 208 ALA A CA 1
ATOM 1534 C C . ALA A 1 208 ? 0.702 -0.420 17.735 1.00 97.06 208 ALA A C 1
ATOM 1536 O O . ALA A 1 208 ? 0.233 -1.548 17.587 1.00 97.06 208 ALA A O 1
ATOM 1537 N N . LEU A 1 209 ? 1.743 -0.000 17.011 1.00 96.81 209 LEU A N 1
ATOM 1538 C CA . LEU A 1 209 ? 2.344 -0.801 15.950 1.00 96.81 209 LEU A CA 1
ATOM 1539 C C . LEU A 1 209 ? 3.027 -2.067 16.482 1.00 96.81 209 LEU A C 1
ATOM 1541 O O . LEU A 1 209 ? 2.851 -3.139 15.902 1.00 96.81 209 LEU A O 1
ATOM 1545 N N . LYS A 1 210 ? 3.772 -1.978 17.594 1.00 97.19 210 LYS A N 1
ATOM 1546 C CA . LYS A 1 210 ? 4.361 -3.160 18.252 1.00 97.19 210 LYS A CA 1
ATOM 1547 C C . LYS A 1 210 ? 3.279 -4.136 18.727 1.00 97.19 210 LYS A C 1
ATOM 1549 O O . LYS A 1 210 ? 3.429 -5.342 18.541 1.00 97.19 210 LYS A O 1
ATOM 1554 N N . PHE A 1 211 ? 2.178 -3.625 19.282 1.00 97.44 211 PHE A N 1
ATOM 1555 C CA . PHE A 1 211 ? 1.040 -4.442 19.704 1.00 97.44 211 PHE A CA 1
ATOM 1556 C C . PHE A 1 211 ? 0.379 -5.160 18.518 1.00 97.44 211 PHE A C 1
ATOM 1558 O O . PHE A 1 211 ? 0.223 -6.381 18.548 1.00 97.44 211 PHE A O 1
ATOM 1565 N N . LEU A 1 212 ? 0.076 -4.435 17.436 1.00 97.44 212 LEU A N 1
ATOM 1566 C CA . LEU A 1 212 ? -0.496 -5.013 16.217 1.00 97.44 212 LEU A CA 1
ATOM 1567 C C . LEU A 1 212 ? 0.441 -6.025 15.557 1.00 97.44 212 LEU A C 1
ATOM 1569 O O . LEU A 1 212 ? -0.021 -7.071 15.110 1.00 97.44 212 LEU A O 1
ATOM 1573 N N . LYS A 1 213 ? 1.755 -5.766 15.524 1.00 97.44 213 LYS A N 1
ATOM 1574 C CA . LYS A 1 213 ? 2.739 -6.730 15.011 1.00 97.44 213 LYS A CA 1
ATOM 1575 C C . LYS A 1 213 ? 2.737 -8.016 15.843 1.00 97.44 213 LYS A C 1
ATOM 1577 O O . LYS A 1 213 ? 2.765 -9.090 15.260 1.00 97.44 213 LYS A O 1
ATOM 1582 N N . LYS A 1 214 ? 2.615 -7.930 17.174 1.00 97.12 214 LYS A N 1
ATOM 1583 C CA . LYS A 1 214 ? 2.506 -9.118 18.043 1.00 97.12 214 LYS A CA 1
ATOM 1584 C C . LYS A 1 214 ? 1.219 -9.923 17.800 1.00 97.12 214 LYS A C 1
ATOM 1586 O O . LYS A 1 214 ? 1.227 -11.127 18.007 1.00 97.12 214 LYS A O 1
ATOM 1591 N N . ARG A 1 215 ? 0.124 -9.285 17.366 1.00 96.00 215 ARG A N 1
ATOM 1592 C CA . ARG A 1 215 ? -1.160 -9.960 17.080 1.00 96.00 215 ARG A CA 1
ATOM 1593 C C . ARG A 1 215 ? -1.281 -10.492 15.645 1.00 96.00 215 ARG A C 1
ATOM 1595 O O . ARG A 1 215 ? -1.812 -11.573 15.451 1.00 96.00 215 ARG A O 1
ATOM 1602 N N . ILE A 1 216 ? -0.816 -9.734 14.649 1.00 94.75 216 ILE A N 1
ATOM 1603 C CA . ILE A 1 216 ? -0.981 -10.027 13.209 1.00 94.75 216 ILE A CA 1
ATOM 1604 C C . ILE A 1 216 ? 0.274 -10.701 12.610 1.00 94.75 216 ILE A C 1
ATOM 1606 O O . ILE A 1 216 ? 0.218 -11.299 11.535 1.00 94.75 216 ILE A O 1
ATOM 1610 N N . GLY A 1 217 ? 1.427 -10.577 13.273 1.00 96.00 217 GLY A N 1
ATOM 1611 C CA . GLY A 1 217 ? 2.720 -11.152 12.888 1.00 96.00 217 GLY A CA 1
ATOM 1612 C C . GLY A 1 217 ? 3.581 -10.216 12.032 1.00 96.00 217 GLY A C 1
ATOM 1613 O O . GLY A 1 217 ? 4.650 -9.769 12.447 1.00 96.00 217 GLY A O 1
ATOM 1614 N N . GLN A 1 218 ? 3.117 -9.886 10.825 1.00 97.06 218 GLN A N 1
ATOM 1615 C CA . GLN A 1 218 ? 3.923 -9.162 9.829 1.00 97.06 218 GLN A CA 1
ATOM 1616 C C . GLN A 1 218 ? 3.826 -7.634 9.955 1.00 97.06 218 GLN A C 1
ATOM 1618 O O . GLN A 1 218 ? 2.742 -7.076 10.144 1.00 97.06 218 GLN A O 1
ATOM 1623 N N . HIS A 1 219 ? 4.948 -6.930 9.748 1.00 96.62 219 HIS A N 1
ATOM 1624 C CA . HIS A 1 219 ? 4.999 -5.468 9.887 1.00 96.62 219 HIS A CA 1
ATOM 1625 C C . HIS A 1 219 ? 4.110 -4.743 8.864 1.00 96.62 219 HIS A C 1
ATOM 1627 O O . HIS A 1 219 ? 3.383 -3.820 9.234 1.00 96.62 219 HIS A O 1
ATOM 1633 N N . VAL A 1 220 ? 4.107 -5.186 7.602 1.00 97.62 220 VAL A N 1
ATOM 1634 C CA . VAL A 1 220 ? 3.298 -4.575 6.532 1.00 97.62 220 VAL A CA 1
ATOM 1635 C C . VAL A 1 220 ? 1.803 -4.677 6.843 1.00 97.62 220 VAL A C 1
ATOM 1637 O O . VAL A 1 220 ? 1.065 -3.707 6.676 1.00 97.62 220 VAL A O 1
ATOM 1640 N N . ARG A 1 221 ? 1.351 -5.832 7.349 1.00 97.19 221 ARG A N 1
ATOM 1641 C CA . ARG A 1 221 ? -0.050 -6.038 7.744 1.00 97.19 221 ARG A CA 1
ATOM 1642 C C . ARG A 1 221 ? -0.419 -5.179 8.956 1.00 97.19 221 ARG A C 1
ATOM 1644 O O . ARG A 1 221 ? -1.469 -4.546 8.945 1.00 97.19 221 ARG A O 1
ATOM 1651 N N . ALA A 1 222 ? 0.465 -5.095 9.952 1.00 97.50 222 ALA A N 1
ATOM 1652 C CA . ALA A 1 222 ? 0.273 -4.234 11.118 1.00 97.50 222 ALA A CA 1
ATOM 1653 C C . ALA A 1 222 ? 0.184 -2.746 10.739 1.00 97.50 222 ALA A C 1
ATOM 1655 O O . ALA A 1 222 ? -0.690 -2.047 11.242 1.00 97.50 222 ALA A O 1
ATOM 1656 N N . LYS A 1 223 ? 1.028 -2.272 9.811 1.00 97.44 223 LYS A N 1
ATOM 1657 C CA . LYS A 1 223 ? 0.979 -0.891 9.305 1.00 97.44 223 LYS A CA 1
ATOM 1658 C C . LYS A 1 223 ? -0.354 -0.609 8.607 1.00 97.44 223 LYS A C 1
ATOM 1660 O O . LYS A 1 223 ? -1.034 0.338 8.978 1.00 97.44 223 LYS A O 1
ATOM 1665 N N . ARG A 1 224 ? -0.791 -1.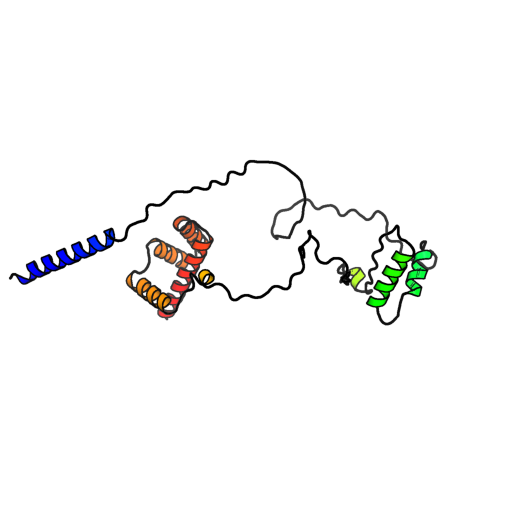502 7.707 1.00 97.06 224 ARG A N 1
ATOM 1666 C CA . ARG A 1 224 ? -2.109 -1.403 7.051 1.00 97.06 224 ARG A CA 1
ATOM 1667 C C . ARG A 1 224 ? -3.261 -1.343 8.058 1.00 97.06 224 ARG A C 1
ATOM 1669 O O . ARG A 1 224 ? -4.150 -0.517 7.900 1.00 97.06 224 ARG A O 1
ATOM 1676 N N . LYS A 1 225 ? -3.237 -2.188 9.096 1.00 96.69 225 LYS A N 1
ATOM 1677 C CA . LYS A 1 225 ? -4.287 -2.216 10.127 1.00 96.69 225 LYS A CA 1
ATOM 1678 C C . LYS A 1 225 ? -4.278 -0.962 11.007 1.00 96.69 225 LYS A C 1
ATOM 1680 O O . LYS A 1 225 ? -5.339 -0.446 11.332 1.00 96.69 225 LYS A O 1
ATOM 1685 N N . ARG A 1 226 ? -3.101 -0.445 11.365 1.00 96.25 226 ARG A N 1
ATOM 1686 C CA . ARG A 1 226 ? -2.979 0.832 12.081 1.00 96.25 226 ARG A CA 1
ATOM 1687 C C . ARG A 1 226 ? -3.583 1.972 11.261 1.00 96.25 226 ARG A C 1
ATOM 1689 O O . ARG A 1 226 ? -4.377 2.735 11.796 1.00 96.25 226 ARG A O 1
ATOM 1696 N N . ASP A 1 227 ? -3.237 2.051 9.978 1.00 96.56 227 ASP A N 1
ATOM 1697 C CA . ASP A 1 227 ? -3.720 3.111 9.090 1.00 96.56 227 ASP A CA 1
ATOM 1698 C C . ASP A 1 227 ? -5.245 3.012 8.867 1.00 96.56 227 ASP A C 1
ATOM 1700 O O . ASP A 1 227 ? -5.909 4.035 8.734 1.00 96.56 227 ASP A O 1
ATOM 1704 N N . GLU A 1 228 ? -5.821 1.803 8.867 1.00 95.31 228 GLU A N 1
ATOM 1705 C CA . GLU A 1 228 ? -7.279 1.584 8.867 1.00 95.31 228 GLU A CA 1
ATOM 1706 C C . GLU A 1 228 ? -7.932 2.149 10.140 1.00 95.31 228 GLU A C 1
ATOM 1708 O O . GLU A 1 228 ? -8.851 2.957 10.051 1.00 95.31 228 GLU A O 1
ATOM 1713 N N . ILE A 1 229 ? -7.423 1.793 11.326 1.00 96.06 229 ILE A N 1
ATOM 1714 C CA . ILE A 1 229 ? -7.976 2.259 12.612 1.00 96.06 229 ILE A CA 1
ATOM 1715 C C . ILE A 1 229 ? -7.818 3.778 12.767 1.00 96.06 229 ILE A C 1
ATOM 1717 O O . ILE A 1 229 ? -8.700 4.450 13.300 1.00 96.06 229 ILE A O 1
ATOM 1721 N N . GLN A 1 230 ? -6.720 4.344 12.266 1.00 95.75 230 GLN A N 1
ATOM 1722 C CA . GLN A 1 230 ? -6.492 5.784 12.285 1.00 95.75 230 GLN A CA 1
ATOM 1723 C C . GLN A 1 230 ? -7.502 6.543 11.412 1.00 95.75 230 GLN A C 1
ATOM 1725 O O . GLN A 1 230 ? -7.976 7.598 11.831 1.00 95.75 230 GLN A O 1
ATOM 1730 N N . ARG A 1 231 ? -7.878 6.009 10.238 1.00 95.38 231 ARG A N 1
ATOM 1731 C CA . ARG A 1 231 ? -8.945 6.598 9.401 1.00 95.38 231 ARG A CA 1
ATOM 1732 C C . ARG A 1 231 ? -10.282 6.605 10.129 1.00 95.38 231 ARG A C 1
ATOM 1734 O O . ARG A 1 231 ? -10.921 7.648 10.190 1.00 95.38 231 ARG A O 1
ATOM 1741 N N . ILE A 1 232 ? -10.631 5.491 10.765 1.00 94.00 232 ILE A N 1
ATOM 1742 C CA . ILE A 1 232 ? -11.866 5.362 11.546 1.00 94.00 232 ILE A CA 1
ATOM 1743 C C . ILE A 1 232 ? -11.896 6.391 12.683 1.00 94.00 232 ILE A C 1
ATOM 1745 O O . ILE A 1 232 ? -12.891 7.077 12.871 1.00 94.00 232 ILE A O 1
ATOM 1749 N N . LEU A 1 233 ? -10.789 6.580 13.409 1.00 93.69 233 LEU A N 1
ATOM 1750 C CA . LEU A 1 233 ? -10.699 7.611 14.452 1.00 93.69 233 LEU A CA 1
ATOM 1751 C C . LEU A 1 233 ? -10.872 9.039 13.912 1.00 93.69 233 LEU A C 1
ATOM 1753 O O . LEU A 1 233 ? -11.354 9.918 14.625 1.00 93.69 233 LEU A O 1
ATOM 1757 N N . VAL A 1 234 ? -10.440 9.305 12.679 1.00 94.56 234 VAL A N 1
ATOM 1758 C CA . VAL A 1 234 ? -10.672 10.598 12.020 1.00 94.56 234 VAL A CA 1
ATOM 1759 C C . VAL A 1 234 ? -12.145 10.749 11.640 1.00 94.56 234 VAL A C 1
ATOM 1761 O O . VAL A 1 234 ? -12.712 11.804 11.896 1.00 94.56 234 VAL A O 1
ATOM 1764 N N . GLU A 1 235 ? -12.770 9.714 11.080 1.00 93.06 235 GLU A N 1
ATOM 1765 C CA . GLU A 1 235 ? -14.198 9.701 10.729 1.00 93.06 235 GLU A CA 1
ATOM 1766 C C . GLU A 1 235 ? -15.084 9.884 11.965 1.00 93.06 235 GLU A C 1
ATOM 1768 O O . GLU A 1 235 ? -15.952 10.753 11.968 1.00 93.06 235 GLU A O 1
ATOM 1773 N N . MET A 1 236 ? -14.784 9.176 13.059 1.00 91.94 236 MET A N 1
ATOM 1774 C CA . MET A 1 236 ? -15.469 9.364 14.339 1.00 91.94 236 MET A CA 1
ATOM 1775 C C . MET A 1 236 ? -15.348 10.814 14.816 1.00 91.94 236 MET A C 1
ATOM 1777 O O . MET A 1 236 ? -16.356 11.432 15.129 1.00 91.94 236 MET A O 1
ATOM 1781 N N . ARG A 1 237 ? -14.145 11.403 14.814 1.00 92.69 237 ARG A N 1
ATOM 1782 C CA . ARG A 1 237 ? -13.958 12.808 15.227 1.00 92.69 237 ARG A CA 1
ATOM 1783 C C . ARG A 1 237 ? -14.698 13.811 14.344 1.00 92.69 237 ARG A C 1
ATOM 1785 O O . ARG A 1 237 ? -15.045 14.876 14.835 1.00 92.69 237 ARG A O 1
ATOM 1792 N N . LYS A 1 238 ? -14.904 13.500 13.062 1.00 94.25 238 LYS A N 1
ATOM 1793 C CA . LYS A 1 238 ? -15.683 14.342 12.146 1.00 94.25 238 LYS A CA 1
ATOM 1794 C C . LYS A 1 238 ? -17.181 14.257 12.420 1.00 94.25 238 LYS A C 1
ATOM 1796 O O . LYS A 1 238 ? -17.835 15.273 12.306 1.00 94.25 238 LYS A O 1
ATOM 1801 N N . HIS A 1 239 ? -17.693 13.086 12.794 1.00 91.38 239 HIS A N 1
ATOM 1802 C CA . HIS A 1 239 ? -19.113 12.898 13.110 1.00 91.38 239 HIS A CA 1
ATOM 1803 C C . HIS A 1 239 ? -19.528 13.542 14.446 1.00 91.38 239 HIS A C 1
ATOM 1805 O O . HIS A 1 239 ? -20.697 13.829 14.659 1.00 91.38 239 HIS A O 1
ATOM 1811 N N . HIS A 1 240 ? -18.591 13.726 15.382 1.00 85.62 240 HIS A N 1
ATOM 1812 C CA . HIS A 1 240 ? -18.874 14.374 16.673 1.00 85.62 240 HIS A CA 1
ATOM 1813 C C . HIS A 1 240 ? -18.809 15.911 16.611 1.00 85.62 240 HIS A C 1
ATOM 1815 O O . HIS A 1 240 ? -18.962 16.556 17.644 1.00 85.62 240 HIS A O 1
ATOM 1821 N N . LYS A 1 241 ? -18.511 16.482 15.441 1.00 66.31 241 LYS A N 1
ATOM 1822 C CA . LYS A 1 241 ? -18.582 17.920 15.177 1.00 66.31 241 LYS A CA 1
ATOM 1823 C C . LYS A 1 241 ? -19.858 18.215 14.414 1.00 66.31 241 LYS A C 1
ATOM 1825 O O . LYS A 1 241 ? -20.423 19.290 14.681 1.00 66.31 241 LYS A O 1
#